Protein AF-A0ABD0PW20-F1 (afdb_monomer)

Sequence (233 aa):
MMYDTANLISFLLLRYIYCDEIDLSADTVLATLYAAKKYIVPHLARACVNFLETSLSAKNACILLSQSCLFEEPDLTQRCWEVIDAQAELALKSEGFCDIDAQTLESILRRETLNAKEIVVFEAALSWAEAECQRREMNTSIDNKRKVLGQAVYLIRIPTMGLDDFANGAAQSGVLTLNETNDIFLWYTAAKKPELQFACQPRKGLTPQKCHRFQSCAYRSNQWRYRGRCDSI

pLDDT: mean 82.12, std 11.86, range [35.44, 93.06]

Organism: Cirrhinus mrigala (NCBI:txid683832)

Solvent-accessible surface area (backbone atoms only — not comparable to full-atom values): 13388 Å² total; per-residue (Å²): 109,74,68,54,52,55,51,49,47,52,48,51,52,49,43,28,77,78,66,73,52,85,88,81,46,90,88,48,32,64,63,42,31,51,49,21,58,76,70,68,36,64,70,59,28,49,52,35,51,53,51,50,64,75,67,60,41,37,52,50,24,49,43,49,34,57,50,23,64,76,66,72,37,65,68,59,33,50,52,27,48,54,42,37,28,72,35,22,59,56,19,48,71,19,73,32,39,40,71,50,54,71,69,54,50,45,55,60,52,64,47,46,41,46,46,53,59,52,62,57,55,51,53,31,51,51,50,27,24,45,45,49,26,54,75,67,74,41,73,82,43,51,70,48,33,39,61,70,40,51,70,51,59,45,48,44,35,68,75,54,39,53,71,67,55,37,62,71,41,57,65,65,61,59,60,53,52,74,66,57,48,48,48,51,51,36,51,76,71,41,93,74,64,66,92,66,87,43,44,69,67,69,64,75,29,67,81,80,83,78,77,72,87,59,91,56,78,53,94,86,48,104,53,88,58,88,85,69,79,87,82,78,134

Foldseek 3Di:
DVVVLVVVLVVQVVCCVPPVDHDDDPVNLLVNLVVCVVVVPVVSVVVSLVVCLVVDALQCLLVQLQSCVVSVPVVSNVSSVVRCLVVVLSNLPHPSLLVDDLVSLLVSLQALARPDALLSNVVSLLSNLQSVCVVVVHDSDLVSSLVSCPCVVQSRQLLPHDPVSCVVPVLPSSNDDPVLSVLSVCCVPPPDHDDHSHDNDHRPHHDDDDDVQDVDDPPPDPDRDDDDPPPDD

Mean predicted aligned error: 10.14 Å

Nearest PDB structures (foldseek):
  8h37-assembly1_A  TM=7.003E-01  e=1.165E-05  Homo sapiens
  8h37-assembly1_P  TM=7.019E-01  e=1.697E-05  Homo sapiens
  8h37-assembly1_N  TM=6.985E-01  e=1.864E-05  Homo sapiens
  8khp-assembly1_B  TM=6.005E-01  e=2.050E-04  Homo sapiens
  9dtq-assembly1_B  TM=6.692E-01  e=8.011E-04  Homo sapiens

Structure (mmCIF, N/CA/C/O backbone):
data_AF-A0ABD0PW20-F1
#
_entry.id   AF-A0ABD0PW20-F1
#
loop_
_atom_site.group_PDB
_atom_site.id
_atom_site.type_symbol
_atom_site.label_atom_id
_atom_site.label_alt_id
_atom_site.label_comp_id
_atom_site.label_asym_id
_atom_site.label_entity_id
_atom_site.label_seq_id
_atom_site.pdbx_PDB_ins_code
_atom_site.Cartn_x
_atom_site.Cartn_y
_atom_site.Cartn_z
_atom_site.occupancy
_atom_site.B_iso_or_equiv
_atom_site.auth_seq_id
_atom_site.auth_comp_id
_atom_site.auth_asym_id
_atom_site.auth_atom_id
_atom_site.pdbx_PDB_model_num
ATOM 1 N N . MET A 1 1 ? 23.777 15.801 -14.347 1.00 46.41 1 MET A N 1
ATOM 2 C CA . MET A 1 1 ? 22.986 14.728 -13.705 1.00 46.41 1 MET A CA 1
ATOM 3 C C . MET A 1 1 ? 21.728 14.341 -14.489 1.00 46.41 1 MET A C 1
ATOM 5 O O . MET A 1 1 ? 21.736 13.235 -14.995 1.00 46.41 1 MET A O 1
ATOM 9 N N . MET A 1 2 ? 20.691 15.178 -14.693 1.00 46.88 2 MET A N 1
ATOM 10 C CA . MET A 1 2 ? 19.539 14.768 -15.550 1.00 46.88 2 MET A CA 1
ATOM 11 C C . MET A 1 2 ? 19.885 14.601 -17.042 1.00 46.88 2 MET A C 1
ATOM 13 O O . MET A 1 2 ? 19.320 13.748 -17.718 1.00 46.88 2 MET A O 1
ATOM 17 N N . TYR A 1 3 ? 20.818 15.400 -17.570 1.00 54.59 3 TYR A N 1
ATOM 18 C CA . TYR A 1 3 ? 21.274 15.254 -18.958 1.00 54.59 3 TYR A CA 1
ATOM 19 C C . TYR A 1 3 ? 22.086 13.967 -19.175 1.00 54.5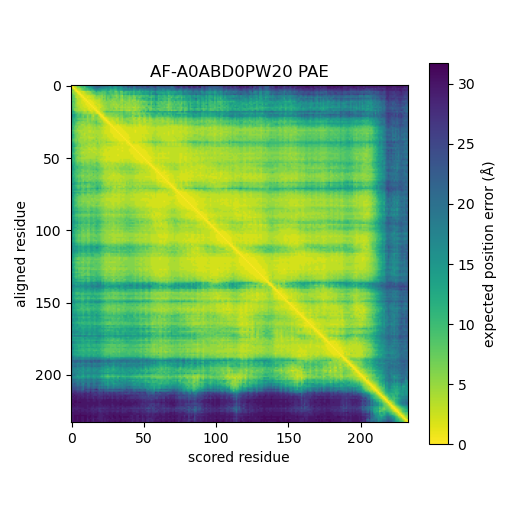9 3 TYR A C 1
ATOM 21 O O . TYR A 1 3 ? 22.030 13.383 -20.253 1.00 54.59 3 TYR A O 1
ATOM 29 N N . ASP A 1 4 ? 22.782 13.481 -18.145 1.00 61.41 4 ASP A N 1
ATOM 30 C CA . ASP A 1 4 ? 23.602 12.267 -18.230 1.00 61.41 4 ASP A CA 1
ATOM 31 C C . ASP A 1 4 ? 22.738 11.007 -18.258 1.00 61.41 4 ASP A C 1
ATOM 33 O O . ASP A 1 4 ? 22.999 10.099 -19.043 1.00 61.41 4 ASP A O 1
ATOM 37 N N . THR A 1 5 ? 21.663 10.969 -17.465 1.00 62.72 5 THR A N 1
ATOM 38 C CA . THR A 1 5 ? 20.737 9.830 -17.447 1.00 62.72 5 THR A CA 1
ATOM 39 C C . THR A 1 5 ? 19.933 9.739 -18.742 1.00 62.72 5 THR A C 1
ATOM 41 O O . THR A 1 5 ? 19.817 8.656 -19.308 1.00 62.72 5 THR A O 1
ATOM 44 N N . ALA A 1 6 ? 19.445 10.864 -19.275 1.00 67.12 6 ALA A N 1
ATOM 45 C CA . ALA A 1 6 ? 18.737 10.890 -20.557 1.00 67.12 6 ALA A CA 1
ATOM 46 C C . ALA A 1 6 ? 19.632 10.459 -21.737 1.00 67.12 6 ALA A C 1
ATOM 48 O O . ALA A 1 6 ? 19.186 9.711 -22.614 1.00 67.12 6 ALA A O 1
ATOM 49 N N . ASN A 1 7 ? 20.903 10.879 -21.736 1.00 71.94 7 ASN A N 1
ATOM 50 C CA . ASN A 1 7 ? 21.885 10.442 -22.729 1.00 71.94 7 ASN A CA 1
ATOM 51 C C . ASN A 1 7 ? 22.223 8.954 -22.576 1.00 71.94 7 ASN A C 1
ATOM 53 O O . ASN A 1 7 ? 22.293 8.250 -23.581 1.00 71.94 7 ASN A O 1
ATOM 57 N N . LEU A 1 8 ? 22.361 8.458 -21.343 1.00 75.56 8 LEU A N 1
ATOM 58 C CA . LEU A 1 8 ? 22.611 7.043 -21.068 1.00 75.56 8 LEU A CA 1
ATOM 59 C C . LEU A 1 8 ? 21.457 6.154 -21.553 1.00 75.56 8 LEU A C 1
ATOM 61 O O . LEU A 1 8 ? 21.700 5.152 -22.217 1.00 75.56 8 LEU A O 1
ATOM 65 N N . ILE A 1 9 ? 20.206 6.539 -21.289 1.00 78.31 9 ILE A N 1
ATOM 66 C CA . ILE A 1 9 ? 19.021 5.786 -21.737 1.00 78.31 9 ILE A CA 1
ATOM 67 C C . ILE A 1 9 ? 18.915 5.801 -23.266 1.00 78.31 9 ILE A C 1
ATOM 69 O O . ILE A 1 9 ? 18.630 4.774 -23.879 1.00 78.31 9 ILE A O 1
ATOM 73 N N . SER A 1 10 ? 19.182 6.949 -23.896 1.00 75.19 10 SER A N 1
ATOM 74 C CA . SER A 1 10 ? 19.192 7.059 -25.362 1.00 75.19 10 SER A CA 1
ATOM 75 C C . SER A 1 10 ? 20.291 6.192 -25.978 1.00 75.19 10 SER A C 1
ATOM 77 O O . SER A 1 10 ? 20.058 5.526 -26.985 1.00 75.19 10 SER A O 1
ATOM 79 N N . PHE A 1 11 ? 21.468 6.150 -25.350 1.00 78.44 11 PHE A N 1
ATOM 80 C CA . PHE A 1 11 ? 22.563 5.279 -25.759 1.00 78.44 11 PHE A CA 1
ATOM 81 C C . PHE A 1 11 ? 22.210 3.797 -25.595 1.00 78.44 11 PHE A C 1
ATOM 83 O O . PHE A 1 11 ? 22.434 3.036 -26.528 1.00 78.44 11 PHE A O 1
ATOM 90 N N . LEU A 1 12 ? 21.608 3.389 -24.472 1.00 76.94 12 LEU A N 1
ATOM 91 C CA . LEU A 1 12 ? 21.147 2.011 -24.249 1.00 76.94 12 LEU A CA 1
ATOM 92 C C . LEU A 1 12 ? 20.117 1.580 -25.300 1.00 76.94 12 LEU A C 1
ATOM 94 O O . LEU A 1 12 ? 20.222 0.487 -25.852 1.00 76.94 12 LEU A O 1
ATOM 98 N N . LEU A 1 13 ? 19.166 2.458 -25.632 1.00 80.56 13 LEU A N 1
ATOM 99 C CA . LEU A 1 13 ? 18.171 2.197 -26.672 1.00 80.56 13 LEU A CA 1
ATOM 100 C C . LEU A 1 13 ? 18.823 2.037 -28.053 1.00 80.56 13 LEU A C 1
ATOM 102 O O . LEU A 1 13 ? 18.511 1.094 -28.776 1.00 80.56 13 LEU A O 1
ATOM 106 N N . LEU A 1 14 ? 19.739 2.939 -28.421 1.00 79.81 14 LEU A N 1
ATOM 107 C CA . LEU A 1 14 ? 20.466 2.855 -29.691 1.00 79.81 14 LEU A CA 1
ATOM 108 C C . LEU A 1 14 ? 21.339 1.599 -29.737 1.00 79.81 14 LEU A C 1
ATOM 110 O O . LEU A 1 14 ? 21.305 0.872 -30.725 1.00 79.81 14 LEU A O 1
ATOM 114 N N . ARG A 1 15 ? 22.072 1.294 -28.664 1.00 80.69 15 ARG A N 1
ATOM 115 C CA . ARG A 1 15 ? 22.904 0.091 -28.587 1.00 80.69 15 ARG A CA 1
ATOM 116 C C . ARG A 1 15 ? 22.061 -1.172 -28.737 1.00 80.69 15 ARG A C 1
ATOM 118 O O . ARG A 1 15 ? 22.470 -2.074 -29.453 1.00 80.69 15 ARG A O 1
ATOM 125 N N . TYR A 1 16 ? 20.861 -1.202 -28.161 1.00 81.38 16 TYR A N 1
ATOM 126 C CA . TYR A 1 16 ? 19.924 -2.298 -28.383 1.00 81.38 16 TYR A CA 1
ATOM 127 C C . TYR A 1 16 ? 19.494 -2.404 -29.857 1.00 81.38 16 TYR A C 1
ATOM 129 O O . TYR A 1 16 ? 19.574 -3.476 -30.443 1.00 81.38 16 TYR A O 1
ATOM 137 N N . ILE A 1 17 ? 19.113 -1.293 -30.497 1.00 80.62 17 ILE A N 1
ATOM 138 C CA . ILE A 1 17 ? 18.671 -1.287 -31.906 1.00 80.62 17 ILE A CA 1
ATOM 139 C C . ILE A 1 17 ? 19.787 -1.729 -32.869 1.00 80.62 17 ILE A C 1
ATOM 141 O O . ILE A 1 17 ? 19.504 -2.393 -33.865 1.00 80.62 17 ILE A O 1
ATOM 145 N N . TYR A 1 18 ? 21.039 -1.352 -32.599 1.00 80.69 18 TYR A N 1
ATOM 146 C CA . TYR A 1 18 ? 22.164 -1.618 -33.502 1.00 80.69 18 TYR A CA 1
ATOM 147 C C . TYR A 1 18 ? 22.948 -2.898 -33.177 1.00 80.69 18 TYR A C 1
ATOM 149 O O . TYR A 1 18 ? 23.547 -3.471 -34.087 1.00 80.69 18 TYR A O 1
ATOM 157 N N . CYS A 1 19 ? 22.969 -3.344 -31.918 1.00 81.62 19 CYS A N 1
ATOM 158 C CA . CYS A 1 19 ? 23.798 -4.467 -31.459 1.00 81.62 19 CYS A CA 1
ATOM 159 C C . CYS A 1 19 ? 23.002 -5.613 -30.808 1.00 81.62 19 CYS A C 1
ATOM 161 O O . CYS A 1 19 ? 23.596 -6.649 -30.537 1.00 81.62 19 CYS A O 1
ATOM 163 N N . ASP A 1 20 ? 21.699 -5.447 -30.548 1.00 78.75 20 ASP A N 1
ATOM 164 C CA . ASP A 1 20 ? 20.836 -6.406 -29.822 1.00 78.75 20 ASP A CA 1
ATOM 165 C C . ASP A 1 20 ? 21.363 -6.775 -28.412 1.00 78.75 20 ASP A C 1
ATOM 167 O O . ASP A 1 20 ? 21.025 -7.805 -27.832 1.00 78.75 20 ASP A O 1
ATOM 171 N N . GLU A 1 21 ? 22.200 -5.907 -27.829 1.00 77.81 21 GLU A N 1
ATOM 172 C CA . GLU A 1 21 ? 22.784 -6.076 -26.495 1.00 77.81 21 GLU A CA 1
ATOM 173 C C . GLU A 1 21 ? 21.980 -5.323 -25.429 1.00 77.81 21 GLU A C 1
ATOM 175 O O . GLU A 1 21 ? 21.743 -4.117 -25.549 1.00 77.81 21 GLU A O 1
ATOM 180 N N . ILE A 1 22 ? 21.639 -6.010 -24.335 1.00 76.75 22 ILE A N 1
ATOM 181 C CA . ILE A 1 22 ? 20.819 -5.481 -23.238 1.00 76.75 22 ILE A CA 1
ATOM 182 C C . ILE A 1 22 ? 21.634 -5.470 -21.936 1.00 76.75 22 ILE A C 1
ATOM 184 O O . ILE A 1 22 ? 21.832 -6.520 -21.331 1.00 76.75 22 ILE A O 1
ATOM 188 N N . ASP A 1 23 ? 22.033 -4.282 -21.471 1.00 78.88 23 ASP A N 1
ATOM 189 C CA . ASP A 1 23 ? 22.581 -4.080 -20.120 1.00 78.88 23 ASP A CA 1
ATOM 190 C C . ASP A 1 23 ? 21.549 -3.331 -19.266 1.00 78.88 23 ASP A C 1
ATOM 192 O O . ASP A 1 23 ? 21.408 -2.112 -19.371 1.00 78.88 23 ASP A O 1
ATOM 196 N N . LEU A 1 24 ? 20.802 -4.060 -18.430 1.00 81.75 24 LEU A N 1
ATOM 197 C CA . LEU A 1 24 ? 19.816 -3.483 -17.510 1.00 81.75 24 LEU A CA 1
ATOM 198 C C . LEU A 1 24 ? 20.382 -3.394 -16.095 1.00 81.75 24 LEU A C 1
ATOM 200 O O . LEU A 1 24 ? 20.926 -4.363 -15.566 1.00 81.75 24 LEU A O 1
ATOM 204 N N . SER A 1 25 ? 20.193 -2.240 -15.458 1.00 85.25 25 SER A N 1
ATOM 205 C CA . SER A 1 25 ? 20.473 -2.040 -14.035 1.00 85.25 25 SER A CA 1
ATOM 206 C C . SER A 1 25 ? 19.210 -1.619 -13.286 1.00 85.25 25 SER A C 1
ATOM 208 O O . SER A 1 25 ? 18.295 -1.044 -13.875 1.00 85.25 25 SER A O 1
ATOM 210 N N . ALA A 1 26 ? 19.161 -1.872 -11.974 1.00 80.50 26 ALA A N 1
ATOM 211 C CA . ALA A 1 26 ? 18.012 -1.521 -11.134 1.00 80.50 26 ALA A CA 1
ATOM 212 C C . ALA A 1 26 ? 17.664 -0.020 -11.184 1.00 80.50 26 ALA A C 1
ATOM 214 O O . ALA A 1 26 ? 16.490 0.339 -11.162 1.00 80.50 26 ALA A O 1
ATOM 215 N N . ASP A 1 27 ? 18.668 0.844 -11.336 1.00 81.12 27 ASP A N 1
ATOM 216 C CA . ASP A 1 27 ? 18.472 2.297 -11.377 1.00 81.12 27 ASP A CA 1
ATOM 217 C C . ASP A 1 27 ? 17.977 2.791 -12.746 1.00 81.12 27 ASP A C 1
ATOM 219 O O . ASP A 1 27 ? 17.306 3.817 -12.846 1.00 81.12 27 ASP A O 1
ATOM 223 N N . THR A 1 28 ? 18.308 2.071 -13.824 1.00 85.12 28 THR A N 1
ATOM 224 C CA . THR A 1 28 ? 18.014 2.497 -15.204 1.00 85.12 28 THR A CA 1
ATOM 225 C C . THR A 1 28 ? 16.830 1.767 -15.827 1.00 85.12 28 THR A C 1
ATOM 227 O O . THR A 1 28 ? 16.270 2.260 -16.809 1.00 85.12 28 THR A O 1
ATOM 230 N N . VAL A 1 29 ? 16.409 0.623 -15.275 1.00 88.19 29 VAL A N 1
ATOM 231 C CA . VAL A 1 29 ? 15.393 -0.246 -15.888 1.00 88.19 29 VAL A CA 1
ATOM 232 C C . VAL A 1 29 ? 14.036 0.440 -16.044 1.00 88.19 29 VAL A C 1
ATOM 234 O O . VAL A 1 29 ? 13.429 0.317 -17.103 1.00 88.19 29 VAL A O 1
ATOM 237 N N . LEU A 1 30 ? 13.577 1.221 -15.059 1.00 87.25 30 LEU A N 1
ATOM 238 C CA . LEU A 1 30 ? 12.286 1.923 -15.139 1.00 87.25 30 LEU A CA 1
ATOM 239 C C . LEU A 1 30 ? 12.297 2.993 -16.237 1.00 87.25 30 LEU A C 1
ATOM 241 O O . LEU A 1 30 ? 11.366 3.096 -17.035 1.00 87.25 30 LEU A O 1
ATOM 245 N N . ALA A 1 31 ? 13.384 3.757 -16.325 1.00 86.88 31 ALA A N 1
ATOM 246 C CA . ALA A 1 31 ? 13.532 4.787 -17.344 1.00 86.88 31 ALA A CA 1
ATOM 247 C C . ALA A 1 31 ? 13.737 4.181 -18.747 1.00 86.88 31 ALA A C 1
ATOM 249 O O . ALA A 1 31 ? 13.230 4.709 -19.740 1.00 86.88 31 ALA A O 1
ATOM 250 N N . THR A 1 32 ? 14.416 3.034 -18.825 1.00 88.06 32 THR A N 1
ATOM 251 C CA . THR A 1 32 ? 14.578 2.258 -20.061 1.00 88.06 32 THR A CA 1
ATOM 252 C C . THR A 1 32 ? 13.253 1.643 -20.505 1.00 88.06 32 THR A C 1
ATOM 254 O O . THR A 1 32 ? 12.936 1.703 -21.688 1.00 88.06 32 THR A O 1
ATOM 257 N N . LEU A 1 33 ? 12.435 1.125 -19.582 1.00 88.00 33 L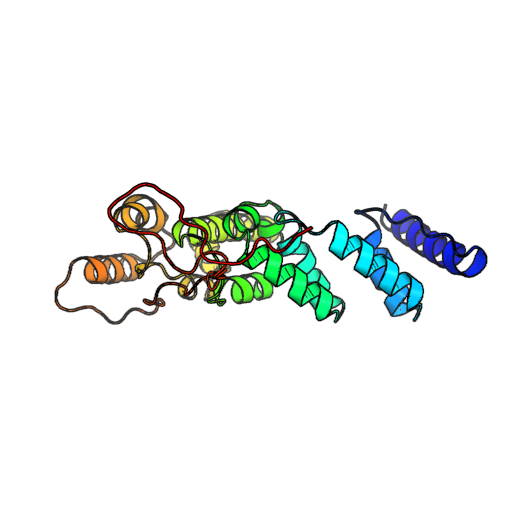EU A N 1
ATOM 258 C CA . LEU A 1 33 ? 11.080 0.644 -19.866 1.00 88.00 33 LEU A CA 1
ATOM 259 C C . LEU A 1 33 ? 10.201 1.771 -20.420 1.00 88.00 33 LEU A C 1
ATOM 261 O O . LEU A 1 33 ? 9.538 1.583 -21.441 1.00 88.00 33 LEU A O 1
ATOM 265 N N . TYR A 1 34 ? 10.248 2.953 -19.800 1.00 87.88 34 TYR A N 1
ATOM 266 C CA . TYR A 1 34 ? 9.541 4.131 -20.300 1.00 87.88 34 TYR A CA 1
ATOM 267 C C . TYR A 1 34 ? 9.958 4.480 -21.735 1.00 87.88 34 TYR A C 1
ATOM 269 O O . TYR A 1 34 ? 9.103 4.666 -22.602 1.00 87.88 34 TYR A O 1
ATOM 277 N N . ALA A 1 35 ? 11.265 4.524 -22.013 1.00 87.69 35 ALA A N 1
ATOM 278 C CA . ALA A 1 35 ? 11.779 4.788 -23.355 1.00 87.69 35 ALA A CA 1
ATOM 279 C C . ALA A 1 35 ? 11.375 3.687 -24.350 1.00 87.69 35 ALA A C 1
ATOM 281 O O . ALA A 1 35 ? 10.898 3.998 -25.439 1.00 87.69 35 ALA A O 1
ATOM 282 N N . ALA A 1 36 ? 11.497 2.414 -23.971 1.00 88.75 36 ALA A N 1
ATOM 283 C CA . ALA A 1 36 ? 11.119 1.277 -24.805 1.00 88.75 36 ALA A CA 1
ATOM 284 C C . ALA A 1 36 ? 9.639 1.335 -25.201 1.00 88.75 36 ALA A C 1
ATOM 286 O O . ALA A 1 36 ? 9.311 1.129 -26.368 1.00 88.75 36 ALA A O 1
ATOM 287 N N . LYS A 1 37 ? 8.749 1.693 -24.267 1.00 87.69 37 LYS A N 1
ATOM 288 C CA . LYS A 1 37 ? 7.330 1.920 -24.569 1.00 87.69 37 LYS A CA 1
ATOM 289 C C . LYS A 1 37 ? 7.119 3.143 -25.456 1.00 87.69 37 LYS A C 1
ATOM 291 O O . LYS A 1 37 ? 6.431 3.047 -26.469 1.00 87.69 37 LYS A O 1
ATOM 296 N N . LYS A 1 38 ? 7.754 4.271 -25.124 1.00 88.12 38 LYS A N 1
ATOM 297 C CA . LYS A 1 38 ? 7.639 5.530 -25.877 1.00 88.12 38 LYS A CA 1
ATOM 298 C C . LYS A 1 38 ? 8.084 5.397 -27.337 1.00 88.12 38 LYS A C 1
ATOM 300 O O . LYS A 1 38 ? 7.470 6.003 -28.210 1.00 88.12 38 LYS A O 1
ATOM 305 N N . TYR A 1 39 ? 9.133 4.620 -27.599 1.00 86.38 39 TYR A N 1
ATOM 306 C CA . TYR A 1 39 ? 9.669 4.376 -28.943 1.00 86.38 39 TYR A CA 1
ATOM 307 C C . TYR A 1 39 ? 9.183 3.060 -29.569 1.00 86.38 39 TYR A C 1
ATOM 309 O O . TYR A 1 39 ? 9.651 2.698 -30.644 1.00 86.38 39 TYR A O 1
ATOM 317 N N . ILE A 1 40 ? 8.228 2.367 -28.935 1.00 87.88 40 ILE A N 1
ATOM 318 C CA . ILE A 1 40 ? 7.560 1.170 -29.468 1.00 87.88 40 ILE A CA 1
ATOM 319 C C . ILE A 1 40 ? 8.570 0.050 -29.791 1.00 87.88 40 ILE A C 1
ATOM 321 O O . ILE A 1 40 ? 8.583 -0.534 -30.873 1.00 87.88 40 ILE A O 1
ATOM 325 N N . VAL A 1 41 ? 9.433 -0.264 -28.822 1.00 88.81 41 VAL A N 1
ATOM 326 C CA . VAL A 1 41 ? 10.404 -1.366 -28.881 1.00 88.81 41 VAL A CA 1
ATOM 327 C C . VAL A 1 41 ? 9.942 -2.492 -27.939 1.00 88.81 41 VAL A C 1
ATOM 329 O O . VAL A 1 41 ? 10.372 -2.557 -26.783 1.00 88.81 41 VAL A O 1
ATOM 332 N N . PRO A 1 42 ? 9.041 -3.390 -28.388 1.00 87.31 42 PRO A N 1
ATOM 333 C CA . PRO A 1 42 ? 8.355 -4.346 -27.511 1.00 87.31 42 PRO A CA 1
ATOM 334 C C . PRO A 1 42 ? 9.287 -5.403 -26.908 1.00 87.31 42 PRO A C 1
ATOM 336 O O . PRO A 1 42 ? 9.078 -5.840 -25.778 1.00 87.31 42 PRO A O 1
ATOM 339 N N . HIS A 1 43 ? 10.336 -5.809 -27.629 1.00 88.50 43 HIS A N 1
ATOM 340 C CA . HIS A 1 43 ? 11.301 -6.792 -27.133 1.00 88.50 43 HIS A CA 1
ATOM 341 C C . HIS A 1 43 ? 12.093 -6.265 -25.933 1.00 88.50 43 HIS A C 1
ATOM 343 O O . HIS A 1 43 ? 12.197 -6.960 -24.922 1.00 88.50 43 HIS A O 1
ATOM 349 N N . LEU A 1 44 ? 12.556 -5.014 -26.011 1.00 88.12 44 LEU A N 1
ATOM 350 C CA . LEU A 1 44 ? 13.228 -4.344 -24.902 1.00 88.12 44 LEU A CA 1
ATOM 351 C C . LEU A 1 44 ? 12.273 -4.117 -23.728 1.00 88.12 44 LEU A C 1
ATOM 353 O O . LEU A 1 44 ? 12.633 -4.403 -22.591 1.00 88.12 44 LEU A O 1
ATOM 357 N N . ALA A 1 45 ? 11.039 -3.674 -23.995 1.00 88.69 45 ALA A N 1
ATOM 358 C CA . ALA A 1 45 ? 10.034 -3.492 -22.948 1.00 88.69 45 ALA A CA 1
ATOM 359 C C . ALA A 1 45 ? 9.785 -4.798 -22.175 1.00 88.69 45 ALA A C 1
ATOM 361 O O . ALA A 1 45 ? 9.820 -4.803 -20.946 1.00 88.69 45 ALA A O 1
ATOM 362 N N . ARG A 1 46 ? 9.635 -5.925 -22.883 1.00 89.19 46 ARG A N 1
ATOM 363 C CA . ARG A 1 46 ? 9.455 -7.238 -22.254 1.00 89.19 46 ARG A CA 1
ATOM 364 C C . ARG A 1 46 ? 10.683 -7.686 -21.459 1.00 89.19 46 ARG A C 1
ATOM 366 O O . ARG A 1 46 ? 10.525 -8.246 -20.380 1.00 89.19 46 ARG A O 1
ATOM 373 N N . ALA A 1 47 ? 11.894 -7.422 -21.949 1.00 89.25 47 ALA A N 1
ATOM 374 C CA . ALA A 1 47 ? 13.117 -7.702 -21.196 1.00 89.25 47 ALA A CA 1
ATOM 375 C C . ALA A 1 47 ? 13.188 -6.883 -19.893 1.00 89.25 47 ALA A C 1
ATOM 377 O O . ALA A 1 47 ? 13.515 -7.437 -18.844 1.00 89.25 47 ALA A O 1
ATOM 378 N N . CYS A 1 48 ? 12.809 -5.600 -19.937 1.00 89.56 48 CYS A N 1
ATOM 379 C CA . CYS A 1 48 ? 12.713 -4.752 -18.749 1.00 89.56 48 CYS A CA 1
ATOM 380 C C . CYS A 1 48 ? 11.676 -5.277 -17.747 1.00 89.56 48 CYS A C 1
ATOM 382 O O . CYS A 1 48 ? 11.978 -5.354 -16.559 1.00 89.56 48 CYS A O 1
ATOM 384 N N . VAL A 1 49 ? 10.481 -5.666 -18.207 1.00 89.62 49 VAL A N 1
ATOM 385 C CA . VAL A 1 49 ? 9.438 -6.235 -17.333 1.00 89.62 49 VAL A CA 1
ATOM 386 C C . VAL A 1 49 ? 9.920 -7.536 -16.690 1.00 89.62 49 VAL A C 1
ATOM 388 O O . VAL A 1 49 ? 9.841 -7.664 -15.474 1.00 89.62 49 VAL A O 1
ATOM 391 N N . ASN A 1 50 ? 10.523 -8.448 -17.458 1.00 90.12 50 ASN A N 1
ATOM 392 C CA . ASN A 1 50 ? 11.081 -9.690 -16.914 1.00 90.12 50 ASN A CA 1
ATOM 393 C C . ASN A 1 50 ? 12.157 -9.418 -15.848 1.00 90.12 50 ASN A C 1
ATOM 395 O O . ASN A 1 50 ? 12.183 -10.067 -14.803 1.00 90.12 50 ASN A O 1
ATOM 399 N N . PHE A 1 51 ? 13.039 -8.441 -16.084 1.00 90.12 51 PHE A N 1
ATOM 400 C CA . PHE A 1 51 ? 14.035 -8.035 -15.093 1.00 90.12 51 PHE A CA 1
ATOM 401 C C . PHE A 1 51 ? 13.364 -7.511 -13.814 1.00 90.12 51 PHE A C 1
ATOM 403 O O . PHE A 1 51 ? 13.710 -7.943 -12.711 1.00 90.12 51 PHE A O 1
ATOM 410 N N . LEU A 1 52 ? 12.357 -6.642 -13.951 1.00 89.38 52 LEU A N 1
ATOM 411 C CA . LEU A 1 52 ? 11.586 -6.116 -12.823 1.00 89.38 52 LEU A CA 1
ATOM 412 C C . LEU A 1 52 ? 10.905 -7.233 -12.027 1.00 89.38 52 LEU A C 1
ATOM 414 O O . LEU A 1 52 ? 11.038 -7.249 -10.806 1.00 89.38 52 LEU A O 1
ATOM 418 N N . GLU A 1 53 ? 10.275 -8.200 -12.695 1.00 88.44 53 GLU A N 1
ATOM 419 C CA . GLU A 1 53 ? 9.651 -9.359 -12.047 1.00 88.44 53 GLU A CA 1
ATOM 420 C C . GLU A 1 53 ? 10.665 -10.205 -11.266 1.00 88.44 53 GLU A C 1
ATOM 422 O O . GLU A 1 53 ? 10.402 -10.582 -10.125 1.00 88.44 53 GLU A O 1
ATOM 427 N N . THR A 1 54 ? 11.848 -10.469 -11.832 1.00 88.50 54 THR A N 1
ATOM 428 C CA . THR A 1 54 ? 12.891 -11.252 -11.138 1.00 88.50 54 THR A CA 1
ATOM 429 C C . THR A 1 54 ? 13.515 -10.521 -9.949 1.00 88.50 54 THR A C 1
ATOM 431 O O . THR A 1 54 ? 13.969 -11.163 -9.003 1.00 88.50 54 THR A O 1
ATOM 434 N N . SER A 1 55 ? 13.528 -9.187 -9.981 1.00 88.88 55 SER A N 1
ATOM 435 C CA . SER A 1 55 ? 14.051 -8.335 -8.904 1.00 88.88 55 SER A CA 1
ATOM 436 C C . SER A 1 55 ? 12.986 -7.906 -7.883 1.00 88.88 55 SER A C 1
ATOM 438 O O . SER A 1 55 ? 13.292 -7.177 -6.932 1.00 88.88 55 SER A O 1
ATOM 440 N N . LEU A 1 56 ? 11.733 -8.329 -8.073 1.00 89.31 56 LEU A N 1
ATOM 441 C CA . LEU A 1 56 ? 10.611 -7.943 -7.228 1.00 89.31 56 LEU A CA 1
ATOM 442 C C . LEU A 1 56 ? 10.772 -8.524 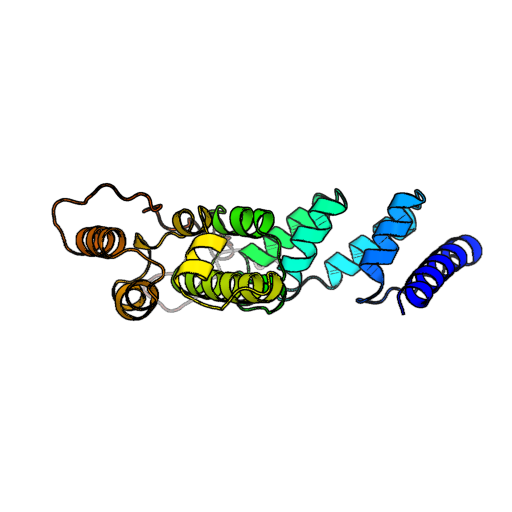-5.817 1.00 89.31 56 LEU A C 1
ATOM 444 O O . LEU A 1 56 ? 10.964 -9.721 -5.614 1.00 89.31 56 LEU A O 1
ATOM 448 N N . SER A 1 57 ? 10.665 -7.655 -4.820 1.00 89.62 57 SER A N 1
ATOM 449 C CA . SER A 1 57 ? 10.807 -7.973 -3.403 1.00 89.62 57 SER A CA 1
ATOM 450 C C . SER A 1 57 ? 9.843 -7.127 -2.574 1.00 89.62 57 SER A C 1
ATOM 452 O O . SER A 1 57 ? 9.402 -6.066 -3.010 1.00 89.62 57 SER A O 1
ATOM 454 N N . ALA A 1 58 ? 9.564 -7.521 -1.330 1.00 88.44 58 ALA A N 1
ATOM 455 C CA . ALA A 1 58 ? 8.706 -6.723 -0.447 1.00 88.44 58 ALA A CA 1
ATOM 456 C C . ALA A 1 58 ? 9.166 -5.256 -0.297 1.00 88.44 58 ALA A C 1
ATOM 458 O O . ALA A 1 58 ? 8.336 -4.374 -0.121 1.00 88.44 58 ALA A O 1
ATOM 459 N N . LYS A 1 59 ? 10.475 -4.978 -0.404 1.00 87.81 59 LYS A N 1
ATOM 460 C CA . LYS A 1 59 ? 11.035 -3.630 -0.212 1.00 87.81 59 LYS A CA 1
ATOM 461 C C . LYS A 1 59 ? 10.765 -2.676 -1.373 1.00 87.81 59 LYS A C 1
ATOM 463 O O . LYS A 1 59 ? 10.607 -1.483 -1.148 1.00 87.81 59 LYS A O 1
ATOM 468 N N . ASN A 1 60 ? 10.761 -3.186 -2.604 1.00 88.38 60 ASN A N 1
ATOM 469 C CA . ASN A 1 60 ? 10.552 -2.378 -3.810 1.00 88.38 60 ASN A CA 1
ATOM 470 C C . ASN A 1 60 ? 9.139 -2.534 -4.390 1.00 88.38 60 ASN A C 1
ATOM 472 O O . ASN A 1 60 ? 8.748 -1.714 -5.215 1.00 88.38 60 ASN A O 1
ATOM 476 N N . ALA A 1 61 ? 8.355 -3.520 -3.940 1.00 90.19 61 ALA A N 1
ATOM 477 C CA . ALA A 1 61 ? 7.019 -3.793 -4.464 1.00 90.19 61 ALA A CA 1
ATOM 478 C C . ALA A 1 61 ? 6.070 -2.588 -4.372 1.00 90.19 61 ALA A C 1
ATOM 480 O O . ALA A 1 61 ? 5.318 -2.352 -5.310 1.00 90.19 61 ALA A O 1
ATOM 481 N N . CYS A 1 62 ? 6.126 -1.797 -3.294 1.00 88.50 62 CYS A N 1
ATOM 482 C CA . CYS A 1 62 ? 5.277 -0.609 -3.132 1.00 88.50 62 CYS A CA 1
ATOM 483 C C . CYS A 1 62 ? 5.571 0.469 -4.189 1.00 88.50 62 CYS A C 1
ATOM 485 O O . CYS A 1 62 ? 4.647 1.003 -4.798 1.00 88.50 62 CYS A O 1
ATOM 487 N N . ILE A 1 63 ? 6.854 0.741 -4.452 1.00 89.00 63 ILE A N 1
ATOM 488 C CA . ILE A 1 63 ? 7.280 1.701 -5.480 1.00 89.00 63 ILE A CA 1
ATOM 489 C C . ILE A 1 63 ? 6.970 1.140 -6.872 1.00 89.00 63 ILE A C 1
ATOM 491 O O . ILE A 1 63 ? 6.403 1.826 -7.715 1.00 89.00 63 ILE A O 1
ATOM 495 N N . LEU A 1 64 ? 7.302 -0.130 -7.123 1.00 89.75 64 LEU A N 1
ATOM 496 C CA . LEU A 1 64 ? 7.027 -0.769 -8.410 1.00 89.75 64 LEU A CA 1
ATOM 497 C C . LEU A 1 64 ? 5.531 -0.841 -8.710 1.00 89.75 64 LEU A C 1
ATOM 499 O O . LEU A 1 64 ? 5.155 -0.746 -9.872 1.00 89.75 64 LEU A O 1
ATOM 503 N N . LEU A 1 65 ? 4.677 -0.952 -7.692 1.00 89.44 65 LEU A N 1
ATOM 504 C CA . LEU A 1 65 ? 3.233 -0.890 -7.862 1.00 89.44 65 LEU A CA 1
ATOM 505 C C . LEU A 1 65 ? 2.799 0.468 -8.428 1.00 89.44 65 LEU A C 1
ATOM 507 O O . LEU A 1 65 ? 2.130 0.483 -9.462 1.00 89.44 65 LEU A O 1
ATOM 511 N N . SER A 1 66 ? 3.213 1.588 -7.819 1.00 87.69 66 SER A N 1
ATOM 512 C CA . SER A 1 66 ? 2.833 2.918 -8.322 1.00 87.69 66 SER A CA 1
ATOM 513 C C . SER A 1 66 ? 3.361 3.163 -9.738 1.00 87.69 66 SER A C 1
ATOM 515 O O . SER A 1 66 ? 2.635 3.658 -10.600 1.00 87.69 66 SER A O 1
ATOM 517 N N . GLN A 1 67 ? 4.583 2.707 -10.023 1.00 85.88 67 GLN A N 1
ATOM 518 C CA . GLN A 1 67 ? 5.173 2.796 -11.359 1.00 85.88 67 GLN A CA 1
ATOM 519 C C . GLN A 1 67 ? 4.480 1.879 -12.382 1.00 85.88 67 GLN A C 1
ATOM 521 O O . GLN A 1 67 ? 4.262 2.282 -13.521 1.00 85.88 67 GLN A O 1
ATOM 526 N N . SER A 1 68 ? 4.085 0.659 -12.003 1.00 85.44 68 SER A N 1
ATOM 527 C CA . SER A 1 68 ? 3.412 -0.288 -12.909 1.00 85.44 68 SER A CA 1
ATOM 528 C C . SER A 1 68 ? 2.065 0.241 -13.408 1.00 85.44 68 SER A C 1
ATOM 530 O O . SER A 1 68 ? 1.736 0.066 -14.582 1.00 85.44 68 SER A O 1
ATOM 532 N N . CYS A 1 69 ? 1.341 0.971 -12.552 1.00 80.62 69 CYS A N 1
ATOM 533 C CA . CYS A 1 69 ? 0.111 1.664 -12.923 1.00 80.62 69 CYS A CA 1
ATOM 534 C C . CYS A 1 69 ? 0.363 2.745 -13.986 1.00 80.62 69 CYS A C 1
ATOM 536 O O . CYS A 1 69 ? -0.450 2.899 -14.893 1.00 80.62 69 CYS A O 1
ATOM 538 N N . LEU A 1 70 ? 1.493 3.460 -13.910 1.00 83.19 70 LEU A N 1
ATOM 539 C CA . LEU A 1 70 ? 1.878 4.473 -14.903 1.00 83.19 70 LEU A CA 1
ATOM 540 C C . LEU A 1 70 ? 2.276 3.860 -16.247 1.00 83.19 70 LEU A C 1
ATOM 542 O O . LEU A 1 70 ? 2.068 4.476 -17.289 1.00 83.19 70 LEU A O 1
ATOM 546 N N . PHE A 1 71 ? 2.862 2.662 -16.232 1.00 81.00 71 PHE A N 1
ATOM 547 C CA . PHE A 1 71 ? 3.271 1.975 -17.453 1.00 81.00 71 PHE A CA 1
ATOM 548 C C . PHE A 1 71 ? 2.157 1.153 -18.099 1.00 81.00 71 PHE A C 1
ATOM 550 O O . PHE A 1 71 ? 2.404 0.626 -19.175 1.00 81.00 71 PHE A O 1
ATOM 557 N N . GLU A 1 72 ? 0.967 1.036 -17.506 1.00 81.69 72 GLU A N 1
ATOM 558 C CA . GLU A 1 72 ? -0.129 0.197 -18.022 1.00 81.69 72 GLU A CA 1
ATOM 559 C C . GLU A 1 72 ? 0.297 -1.276 -18.227 1.00 81.69 72 GLU A C 1
ATOM 561 O O . GLU A 1 72 ? -0.027 -1.899 -19.236 1.00 81.69 72 GLU A O 1
ATOM 566 N N . GLU A 1 73 ? 1.068 -1.834 -17.286 1.00 84.44 73 GLU A N 1
ATOM 567 C CA . GLU A 1 73 ? 1.503 -3.242 -17.301 1.00 84.44 73 GLU A CA 1
ATOM 568 C C . GLU A 1 73 ? 0.715 -4.062 -16.263 1.00 84.44 73 GLU A C 1
ATOM 570 O O . GLU A 1 73 ? 1.150 -4.169 -15.110 1.00 84.44 73 GLU A O 1
ATOM 575 N N . PRO A 1 74 ? -0.446 -4.643 -16.631 1.00 86.06 74 PRO A N 1
ATOM 576 C CA . PRO A 1 74 ? -1.337 -5.296 -15.672 1.00 86.06 74 PRO A CA 1
ATOM 577 C C . PRO A 1 74 ? -0.717 -6.547 -15.041 1.00 86.06 74 PRO A C 1
ATOM 579 O O . PRO A 1 74 ? -0.951 -6.805 -13.859 1.00 86.06 74 PRO A O 1
ATOM 582 N N . ASP A 1 75 ? 0.101 -7.290 -15.791 1.00 87.44 75 ASP A N 1
ATOM 583 C CA . ASP A 1 75 ? 0.769 -8.499 -15.301 1.00 87.44 75 ASP A CA 1
ATOM 584 C C . ASP A 1 75 ? 1.772 -8.152 -14.190 1.00 87.44 75 ASP A C 1
ATOM 586 O O . ASP A 1 75 ? 1.731 -8.733 -13.103 1.00 87.44 75 ASP A O 1
ATOM 590 N N . LEU A 1 76 ? 2.597 -7.120 -14.406 1.00 88.25 76 LEU A N 1
ATOM 591 C CA . LEU A 1 76 ? 3.531 -6.620 -13.396 1.00 88.25 76 LEU A CA 1
ATOM 592 C C . LEU A 1 76 ? 2.784 -6.082 -12.168 1.00 88.25 76 LEU A C 1
ATOM 594 O O . LEU A 1 76 ? 3.158 -6.388 -11.035 1.00 88.25 76 LEU A O 1
ATOM 598 N N . THR A 1 77 ? 1.698 -5.329 -12.376 1.00 89.50 77 THR A N 1
ATOM 599 C CA . THR A 1 77 ? 0.842 -4.844 -11.284 1.00 89.50 77 THR A CA 1
ATOM 600 C C . THR A 1 77 ? 0.288 -6.003 -10.454 1.00 89.50 77 THR A C 1
ATOM 602 O O . THR A 1 77 ? 0.319 -5.947 -9.222 1.00 89.50 77 THR A O 1
ATOM 605 N N . GLN A 1 78 ? -0.181 -7.077 -11.096 1.00 90.38 78 GLN A N 1
ATOM 606 C CA . GLN A 1 78 ? -0.667 -8.265 -10.397 1.00 90.38 78 GLN A CA 1
ATOM 607 C C . GLN A 1 78 ? 0.444 -8.926 -9.571 1.00 90.38 78 GLN A C 1
ATOM 609 O O . GLN A 1 78 ? 0.218 -9.250 -8.403 1.00 90.38 78 GLN A O 1
ATOM 614 N N . ARG A 1 79 ? 1.652 -9.075 -10.124 1.00 89.44 79 ARG A N 1
ATOM 615 C CA . ARG A 1 79 ? 2.797 -9.634 -9.385 1.00 89.44 79 ARG A CA 1
ATOM 616 C C . ARG A 1 79 ? 3.187 -8.787 -8.179 1.00 89.44 79 ARG A C 1
ATOM 618 O O . ARG A 1 79 ? 3.407 -9.338 -7.100 1.00 89.44 79 ARG A O 1
ATOM 625 N N . CYS A 1 80 ? 3.210 -7.461 -8.322 1.00 91.31 80 CYS A N 1
ATOM 626 C CA . CYS A 1 80 ? 3.433 -6.546 -7.200 1.00 91.31 80 CYS A CA 1
ATOM 627 C C . CYS A 1 80 ? 2.403 -6.779 -6.090 1.00 91.31 80 CYS A C 1
ATOM 629 O O . CYS A 1 80 ? 2.764 -6.878 -4.917 1.00 91.31 80 CYS A O 1
ATOM 631 N N . TRP A 1 81 ? 1.131 -6.936 -6.456 1.00 91.25 81 TRP A N 1
ATOM 632 C CA . TRP A 1 81 ? 0.071 -7.226 -5.498 1.00 91.25 81 TRP A CA 1
ATOM 633 C C . TRP A 1 81 ? 0.227 -8.572 -4.793 1.00 91.25 81 TRP A C 1
ATOM 635 O O . TRP A 1 81 ? 0.032 -8.630 -3.582 1.00 91.25 81 TRP A O 1
ATOM 645 N N . GLU A 1 82 ? 0.606 -9.629 -5.512 1.00 89.69 82 GLU A N 1
ATOM 646 C CA . GLU A 1 82 ? 0.866 -10.950 -4.923 1.00 89.69 82 GLU A CA 1
ATOM 647 C C . GLU A 1 82 ? 1.969 -10.879 -3.856 1.00 89.69 82 GLU A C 1
ATOM 649 O O . GLU A 1 82 ? 1.815 -11.429 -2.763 1.00 89.69 82 GLU A O 1
ATOM 654 N N . VAL A 1 83 ? 3.055 -10.151 -4.137 1.00 89.88 83 VAL A N 1
ATOM 655 C CA . VAL A 1 83 ? 4.163 -9.962 -3.187 1.00 89.88 83 VAL A CA 1
ATOM 656 C C . VAL A 1 83 ? 3.741 -9.107 -1.993 1.00 89.88 83 VAL A C 1
ATOM 658 O O . VAL A 1 83 ? 4.062 -9.462 -0.857 1.00 89.88 83 VAL A O 1
ATOM 661 N N . ILE A 1 84 ? 2.987 -8.024 -2.216 1.00 90.81 84 ILE A N 1
ATOM 662 C CA . ILE A 1 84 ? 2.473 -7.169 -1.134 1.00 90.81 84 ILE A CA 1
ATOM 663 C C . ILE A 1 84 ? 1.506 -7.947 -0.241 1.00 90.81 84 ILE A C 1
ATOM 665 O O . ILE A 1 84 ? 1.609 -7.855 0.976 1.00 90.81 84 ILE A O 1
ATOM 669 N N . ASP A 1 85 ? 0.595 -8.741 -0.802 1.00 89.56 85 ASP A N 1
ATOM 670 C CA . ASP A 1 85 ? -0.330 -9.540 0.003 1.00 89.56 85 ASP A CA 1
ATOM 671 C C . ASP A 1 85 ? 0.408 -10.621 0.801 1.00 89.56 85 ASP A C 1
ATOM 673 O O . ASP A 1 85 ? 0.093 -10.836 1.972 1.00 89.56 85 ASP A O 1
ATOM 677 N N . ALA A 1 86 ? 1.392 -11.293 0.191 1.00 87.50 86 ALA A N 1
ATOM 678 C CA . ALA A 1 86 ? 2.147 -12.370 0.829 1.00 87.50 86 ALA A CA 1
ATOM 679 C C . ALA A 1 86 ? 3.105 -11.868 1.917 1.00 87.50 86 ALA A C 1
ATOM 681 O O . ALA A 1 86 ? 3.260 -12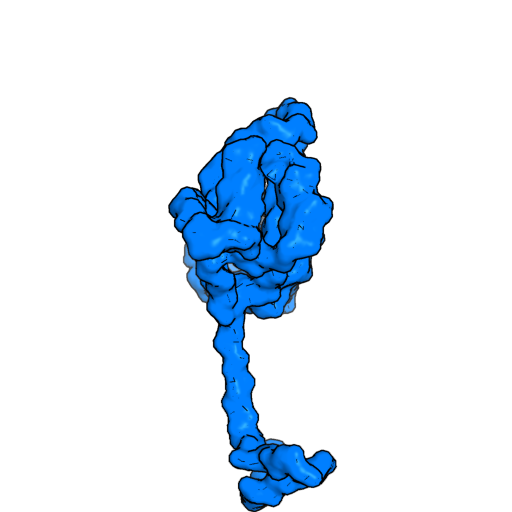.518 2.953 1.00 87.50 86 ALA A O 1
ATOM 682 N N . GLN A 1 87 ? 3.746 -10.719 1.691 1.00 88.44 87 GLN A N 1
ATOM 683 C CA . GLN A 1 87 ? 4.784 -10.149 2.555 1.00 88.44 87 GLN A CA 1
ATOM 684 C C . GLN A 1 87 ? 4.410 -8.748 3.060 1.00 88.44 87 GLN A C 1
ATOM 686 O O . GLN A 1 87 ? 5.269 -7.873 3.185 1.00 88.44 87 GLN A O 1
ATOM 691 N N . ALA A 1 88 ? 3.133 -8.550 3.390 1.00 88.69 88 ALA A N 1
ATOM 692 C CA . ALA A 1 88 ? 2.570 -7.254 3.759 1.00 88.69 88 ALA A CA 1
ATOM 693 C C . ALA A 1 88 ? 3.335 -6.557 4.891 1.00 88.69 88 ALA A C 1
ATOM 695 O O . ALA A 1 88 ? 3.685 -5.390 4.764 1.00 88.69 88 ALA A O 1
ATOM 696 N N . GLU A 1 89 ? 3.661 -7.261 5.979 1.00 89.38 89 GLU A N 1
ATOM 697 C CA . GLU A 1 89 ? 4.377 -6.645 7.106 1.00 89.38 89 GLU A CA 1
ATOM 698 C C . GLU A 1 89 ? 5.769 -6.119 6.725 1.00 89.38 89 GLU A C 1
ATOM 700 O O . GLU A 1 89 ? 6.195 -5.084 7.234 1.00 89.38 89 GLU A O 1
ATOM 705 N N . LEU A 1 90 ? 6.480 -6.813 5.831 1.00 90.25 90 LEU A N 1
ATOM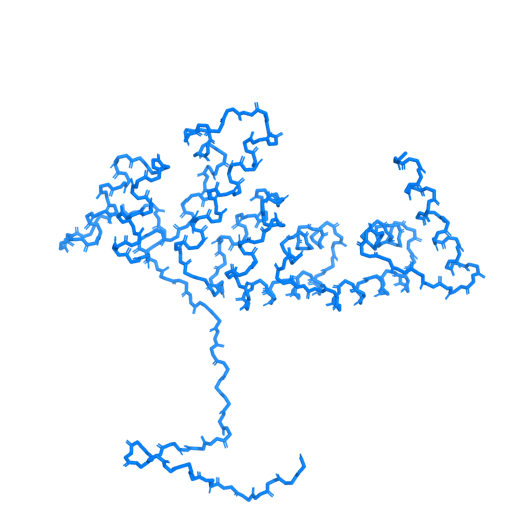 706 C CA . LEU A 1 90 ? 7.794 -6.377 5.351 1.00 90.25 90 LEU A CA 1
ATOM 707 C C . LEU A 1 90 ? 7.666 -5.218 4.363 1.00 90.25 90 LEU A C 1
ATOM 709 O O . LEU A 1 90 ? 8.478 -4.296 4.403 1.00 90.25 90 LEU A O 1
ATOM 713 N N . ALA A 1 91 ? 6.650 -5.261 3.500 1.00 90.69 91 ALA A N 1
ATOM 714 C CA . ALA A 1 91 ? 6.392 -4.216 2.520 1.00 90.69 91 ALA A CA 1
ATOM 715 C C . ALA A 1 91 ? 5.994 -2.896 3.192 1.00 90.69 91 ALA A C 1
ATOM 717 O O . ALA A 1 91 ? 6.541 -1.849 2.858 1.00 90.69 91 ALA A O 1
ATOM 718 N N . LEU A 1 92 ? 5.123 -2.951 4.202 1.00 89.75 92 LEU A N 1
ATOM 719 C CA . LEU A 1 92 ? 4.667 -1.783 4.961 1.00 89.75 92 LEU A CA 1
ATOM 720 C C . LEU A 1 92 ? 5.774 -1.135 5.806 1.00 89.75 92 LEU A C 1
ATOM 722 O O . LEU A 1 92 ? 5.764 0.073 6.004 1.00 89.75 92 LEU A O 1
ATOM 726 N N . LYS A 1 93 ? 6.739 -1.927 6.291 1.00 89.00 93 LYS A N 1
ATOM 727 C CA . LYS A 1 93 ? 7.903 -1.430 7.049 1.00 89.00 93 LYS A CA 1
ATOM 728 C C . LYS A 1 93 ? 9.042 -0.929 6.163 1.00 89.00 93 LYS A C 1
ATOM 730 O O . LYS A 1 93 ? 10.051 -0.457 6.682 1.00 89.00 93 LYS A O 1
ATOM 735 N N . SER A 1 94 ? 8.939 -1.103 4.849 1.00 90.12 94 SER A N 1
ATOM 736 C CA . SER A 1 94 ? 9.993 -0.693 3.929 1.00 90.12 94 SER A CA 1
ATOM 737 C C . SER A 1 94 ? 10.001 0.821 3.731 1.00 90.12 94 SER A C 1
ATOM 739 O O . SER A 1 94 ? 8.952 1.460 3.713 1.00 90.12 94 SER A O 1
ATOM 741 N N . GLU A 1 95 ? 11.185 1.391 3.507 1.00 85.75 95 GLU A N 1
ATOM 742 C CA . GLU A 1 95 ? 11.327 2.808 3.145 1.00 85.75 95 GLU A CA 1
ATOM 743 C C . GLU A 1 95 ? 10.562 3.134 1.855 1.00 85.75 95 GLU A C 1
ATOM 745 O O . GLU A 1 95 ? 9.955 4.194 1.742 1.00 85.75 95 GLU A O 1
ATOM 750 N N . GLY A 1 96 ? 10.475 2.171 0.930 1.00 83.56 96 GLY A N 1
ATOM 751 C CA . GLY A 1 96 ? 9.723 2.333 -0.309 1.00 83.56 96 GLY A CA 1
ATOM 752 C C . GLY A 1 96 ? 8.214 2.490 -0.122 1.00 83.56 96 GLY A C 1
ATOM 753 O O . GLY A 1 96 ? 7.546 2.978 -1.030 1.00 83.56 96 GLY A O 1
ATOM 754 N N . PHE A 1 97 ? 7.657 2.125 1.037 1.00 88.81 97 PHE A N 1
ATOM 755 C CA . PHE A 1 97 ? 6.267 2.441 1.365 1.00 88.81 97 PHE A CA 1
ATOM 756 C C . PHE A 1 97 ? 6.079 3.923 1.689 1.00 88.81 97 PHE A C 1
ATOM 758 O O . PHE A 1 97 ? 5.080 4.502 1.282 1.00 88.81 97 PHE A O 1
ATOM 765 N N . CYS A 1 98 ? 7.039 4.563 2.362 1.00 87.75 98 CYS A N 1
ATOM 766 C CA . CYS A 1 98 ? 6.982 5.999 2.650 1.00 87.75 98 CYS A CA 1
ATOM 767 C C . CYS A 1 98 ? 7.011 6.845 1.373 1.00 87.75 98 CYS A C 1
ATOM 769 O O . CYS A 1 98 ? 6.543 7.982 1.379 1.00 87.75 98 CYS A O 1
ATOM 771 N N . ASP A 1 99 ? 7.532 6.284 0.280 1.00 87.62 99 ASP A N 1
ATOM 772 C CA . ASP A 1 99 ? 7.695 7.015 -0.961 1.00 87.62 99 ASP A CA 1
ATOM 773 C C . ASP A 1 99 ? 6.472 7.022 -1.887 1.00 87.62 99 ASP A C 1
ATOM 775 O O . ASP A 1 99 ? 6.463 7.793 -2.853 1.00 87.62 99 ASP A O 1
ATOM 779 N N . ILE A 1 100 ? 5.440 6.226 -1.596 1.00 89.75 100 ILE A N 1
ATOM 780 C CA . ILE A 1 100 ? 4.269 6.078 -2.468 1.00 89.75 100 ILE A CA 1
ATOM 781 C C . ILE A 1 100 ? 3.350 7.304 -2.465 1.00 89.75 100 ILE A C 1
ATOM 783 O O . ILE A 1 100 ? 3.278 8.082 -1.516 1.00 89.75 100 ILE A O 1
ATOM 787 N N . ASP A 1 101 ? 2.576 7.415 -3.532 1.00 89.12 101 ASP A N 1
ATOM 788 C CA . ASP A 1 101 ? 1.495 8.374 -3.728 1.00 89.12 101 ASP A CA 1
ATOM 789 C C . ASP A 1 101 ? 0.212 7.997 -2.957 1.00 89.12 101 ASP A C 1
ATOM 791 O O . ASP A 1 101 ? -0.089 6.827 -2.704 1.00 89.12 101 ASP A O 1
ATOM 795 N N . ALA A 1 102 ? -0.583 9.014 -2.598 1.00 89.38 102 ALA A N 1
ATOM 796 C CA . ALA A 1 102 ? -1.776 8.862 -1.756 1.00 89.38 102 ALA A CA 1
ATOM 797 C C . ALA A 1 102 ? -2.830 7.906 -2.349 1.00 89.38 102 ALA A C 1
ATOM 799 O O . ALA A 1 102 ? -3.466 7.148 -1.622 1.00 89.38 102 ALA A O 1
ATOM 800 N N . GLN A 1 103 ? -2.981 7.887 -3.676 1.00 89.31 103 GLN A N 1
ATOM 801 C CA . GLN A 1 103 ? -3.906 6.977 -4.359 1.00 89.31 103 GLN A CA 1
ATOM 802 C C . GLN A 1 103 ? -3.476 5.508 -4.215 1.00 89.31 103 GLN A C 1
ATOM 804 O O . GLN A 1 103 ? -4.309 4.618 -4.006 1.00 89.31 103 GLN A O 1
ATOM 809 N N . THR A 1 104 ? -2.170 5.249 -4.303 1.00 89.88 104 THR A N 1
ATOM 810 C CA . THR A 1 104 ? -1.604 3.913 -4.099 1.00 89.88 104 THR A CA 1
ATOM 811 C C . THR A 1 104 ? -1.765 3.481 -2.640 1.00 89.88 104 THR A C 1
ATOM 813 O O . THR A 1 104 ? -2.194 2.352 -2.389 1.00 89.88 104 THR A O 1
ATOM 816 N N . LEU A 1 105 ? -1.548 4.389 -1.680 1.00 91.50 105 LEU A N 1
ATOM 817 C CA . LEU A 1 105 ? -1.819 4.140 -0.260 1.00 91.50 105 LEU A CA 1
ATOM 818 C C . LEU A 1 105 ? -3.280 3.729 -0.019 1.00 91.50 105 LEU A C 1
ATOM 820 O O . LEU A 1 105 ? -3.532 2.689 0.589 1.00 91.50 105 LEU A O 1
ATOM 824 N N . GLU A 1 106 ? -4.246 4.510 -0.509 1.00 91.00 106 GLU A N 1
ATOM 825 C CA . GLU A 1 106 ? -5.675 4.199 -0.356 1.00 91.00 106 GLU A CA 1
ATOM 826 C C . GLU A 1 106 ? -6.028 2.833 -0.955 1.00 91.00 106 GLU A C 1
ATOM 828 O O . GLU A 1 106 ? -6.775 2.052 -0.356 1.00 91.00 106 GLU A O 1
ATOM 833 N N . SER A 1 107 ? -5.442 2.512 -2.110 1.00 90.25 107 SER A N 1
ATOM 834 C CA . SER A 1 107 ? -5.630 1.222 -2.775 1.00 90.25 107 SER A CA 1
ATOM 835 C C . SER A 1 107 ? -5.110 0.064 -1.921 1.00 90.25 107 SER A C 1
ATOM 837 O O . SER A 1 107 ? -5.813 -0.936 -1.763 1.00 90.25 107 SER A O 1
ATOM 839 N N . ILE A 1 108 ? -3.925 0.205 -1.315 1.00 90.62 108 ILE A N 1
ATOM 840 C CA . ILE A 1 108 ? -3.348 -0.798 -0.403 1.00 90.62 108 ILE A CA 1
ATOM 841 C C . ILE A 1 108 ? -4.224 -0.949 0.849 1.00 90.62 108 ILE A C 1
ATOM 843 O O . ILE A 1 108 ? -4.592 -2.068 1.219 1.00 90.62 108 ILE A O 1
ATOM 847 N N . LEU A 1 109 ? -4.624 0.162 1.475 1.00 89.31 109 LEU A N 1
ATOM 848 C CA . LEU A 1 109 ? -5.428 0.149 2.702 1.00 89.31 109 LEU A CA 1
ATOM 849 C C . LEU A 1 109 ? -6.825 -0.441 2.491 1.00 89.31 109 LEU A C 1
ATOM 851 O O . LEU A 1 109 ? -7.351 -1.088 3.399 1.00 89.31 109 LEU A O 1
ATOM 855 N N . ARG A 1 110 ? -7.411 -0.294 1.298 1.00 89.31 110 ARG A N 1
ATOM 856 C CA . ARG A 1 110 ? -8.734 -0.843 0.964 1.00 89.31 110 ARG A CA 1
ATOM 857 C C . ARG A 1 110 ? -8.741 -2.368 0.789 1.00 89.31 110 ARG A C 1
ATOM 859 O O . ARG A 1 110 ? -9.795 -2.986 0.958 1.00 89.31 110 ARG A O 1
ATOM 866 N N . ARG A 1 111 ? -7.607 -3.000 0.465 1.00 86.75 111 ARG A N 1
ATOM 867 C CA . ARG A 1 111 ? -7.556 -4.435 0.122 1.00 86.75 111 ARG A CA 1
ATOM 868 C C . ARG A 1 111 ? -7.884 -5.368 1.284 1.00 86.75 111 ARG A C 1
ATOM 870 O O . ARG A 1 111 ? -7.324 -5.271 2.369 1.00 86.75 111 ARG A O 1
ATOM 877 N N . GLU A 1 112 ? -8.723 -6.370 1.030 1.00 85.25 112 GLU A N 1
ATOM 878 C CA . GLU A 1 112 ? -9.076 -7.384 2.039 1.00 85.25 112 GLU A CA 1
ATOM 879 C C . GLU A 1 112 ? -8.052 -8.521 2.176 1.00 85.25 112 GLU A C 1
ATOM 881 O O . GLU A 1 112 ? -8.098 -9.257 3.162 1.00 85.25 112 GLU A O 1
ATOM 886 N N . THR A 1 113 ? -7.162 -8.680 1.193 1.00 85.56 113 THR A N 1
ATOM 887 C CA . THR A 1 113 ? -6.193 -9.787 1.076 1.00 85.56 113 THR A CA 1
ATOM 888 C C . THR A 1 113 ? -4.884 -9.550 1.823 1.00 85.56 113 THR A C 1
ATOM 890 O O . THR A 1 113 ? -4.094 -10.478 1.966 1.00 85.56 113 THR A O 1
ATOM 893 N N . LEU A 1 114 ? -4.666 -8.327 2.314 1.00 85.75 114 LEU A N 1
ATOM 894 C CA . LEU A 1 114 ? -3.430 -7.915 2.967 1.00 85.75 114 LEU A CA 1
ATOM 895 C C . LEU A 1 114 ? -3.177 -8.755 4.232 1.00 85.75 114 LEU A C 1
ATOM 897 O O . LEU A 1 114 ? -3.954 -8.693 5.187 1.00 85.75 114 LEU A O 1
ATOM 901 N N . ASN A 1 115 ? -2.090 -9.530 4.243 1.00 85.62 115 ASN A N 1
ATOM 902 C CA . ASN A 1 115 ? -1.734 -10.419 5.350 1.00 85.62 115 ASN A CA 1
ATOM 903 C C . ASN A 1 115 ? -0.847 -9.711 6.394 1.00 85.62 115 ASN A C 1
ATOM 905 O O . ASN A 1 115 ? 0.319 -10.063 6.573 1.00 85.62 115 ASN A O 1
ATOM 909 N N . ALA A 1 116 ? -1.383 -8.683 7.056 1.00 87.50 116 ALA A N 1
ATOM 910 C CA . ALA A 1 116 ? -0.696 -7.943 8.118 1.00 87.50 116 ALA A CA 1
ATOM 911 C C . ALA A 1 116 ? -1.630 -7.661 9.299 1.00 87.50 116 ALA A C 1
ATOM 913 O O . ALA A 1 116 ? -2.845 -7.527 9.133 1.00 87.50 116 ALA A O 1
ATOM 914 N N . LYS A 1 117 ? -1.052 -7.528 10.499 1.00 88.56 117 LYS A N 1
ATOM 915 C CA . LYS A 1 117 ? -1.782 -7.014 11.665 1.00 88.56 117 LYS A CA 1
ATOM 916 C C . LYS A 1 117 ? -2.128 -5.540 11.459 1.00 88.56 117 LYS A C 1
ATOM 918 O O . LYS A 1 117 ? -1.284 -4.767 11.013 1.00 88.56 117 LYS A O 1
ATOM 923 N N . GLU A 1 118 ? -3.325 -5.127 11.869 1.00 90.31 118 GLU A N 1
ATOM 924 C CA . GLU A 1 118 ? -3.760 -3.729 11.711 1.00 90.31 118 GLU A CA 1
ATOM 925 C C . GLU A 1 118 ? -2.887 -2.727 12.474 1.00 90.31 118 GLU A C 1
ATOM 927 O O . GLU A 1 118 ? -2.757 -1.595 12.025 1.00 90.31 118 GLU A O 1
ATOM 932 N N . ILE A 1 119 ? -2.227 -3.128 13.570 1.00 89.88 119 ILE A N 1
ATOM 933 C CA . ILE A 1 119 ? -1.239 -2.265 14.238 1.00 89.88 119 ILE A CA 1
ATOM 934 C C . ILE A 1 119 ? -0.088 -1.885 13.295 1.00 89.88 119 ILE A C 1
ATOM 936 O O . ILE A 1 119 ? 0.273 -0.718 13.218 1.00 89.88 119 ILE A O 1
ATOM 940 N N . VAL A 1 120 ? 0.420 -2.835 12.503 1.00 91.31 120 VAL A N 1
ATOM 941 C CA . VAL A 1 120 ? 1.502 -2.580 11.536 1.00 91.31 120 VAL A CA 1
ATOM 942 C C . VAL A 1 120 ? 1.008 -1.683 10.403 1.00 91.31 120 VAL A C 1
ATOM 944 O O . VAL A 1 120 ? 1.735 -0.806 9.948 1.00 91.31 120 VAL A O 1
ATOM 947 N N . VAL A 1 121 ? -0.239 -1.872 9.963 1.00 92.00 121 VAL A N 1
ATOM 948 C CA . VAL A 1 121 ? -0.878 -1.010 8.955 1.00 92.00 121 VAL A CA 1
ATOM 949 C C . VAL A 1 121 ? -1.013 0.423 9.473 1.00 92.00 121 VAL A C 1
ATOM 951 O O . VAL A 1 121 ? -0.729 1.372 8.746 1.00 92.00 121 VAL A O 1
ATOM 954 N N . PHE A 1 122 ? -1.411 0.579 10.736 1.00 91.44 122 PHE A N 1
ATOM 955 C CA . PHE A 1 122 ? -1.533 1.875 11.387 1.00 91.44 122 PHE A CA 1
ATOM 956 C C . PHE A 1 122 ? -0.174 2.570 11.540 1.00 91.44 122 PHE A C 1
ATOM 958 O O . PHE A 1 122 ? -0.036 3.720 11.131 1.00 91.44 122 PHE A O 1
ATOM 965 N N . GLU A 1 123 ? 0.842 1.871 12.052 1.00 91.31 123 GLU A N 1
ATOM 966 C CA . GLU A 1 123 ? 2.211 2.394 12.163 1.00 91.31 123 GLU A CA 1
ATOM 967 C C . GLU A 1 123 ? 2.768 2.824 10.802 1.00 91.31 123 GLU A C 1
ATOM 969 O O . GLU A 1 123 ? 3.280 3.934 10.667 1.00 91.31 123 GLU A O 1
ATOM 974 N N . ALA A 1 124 ? 2.596 1.994 9.771 1.00 91.44 124 ALA A N 1
ATOM 975 C CA . ALA A 1 124 ? 3.044 2.315 8.422 1.00 91.44 124 ALA A CA 1
ATOM 976 C C . ALA A 1 124 ? 2.334 3.555 7.858 1.00 91.44 124 ALA A C 1
ATOM 978 O O . ALA A 1 124 ? 2.981 4.418 7.264 1.00 91.44 124 ALA A O 1
ATOM 979 N N . ALA A 1 125 ? 1.024 3.699 8.086 1.00 91.94 125 ALA A N 1
ATOM 980 C CA . ALA A 1 125 ? 0.286 4.897 7.689 1.00 91.94 125 ALA A CA 1
ATOM 981 C C . ALA A 1 125 ? 0.806 6.158 8.404 1.00 91.94 125 ALA A C 1
ATOM 983 O O . ALA A 1 125 ? 0.902 7.217 7.782 1.00 91.94 125 ALA A O 1
ATOM 984 N N . LEU A 1 126 ? 1.195 6.058 9.680 1.00 90.81 126 LEU A N 1
ATOM 985 C CA . LEU A 1 126 ? 1.824 7.168 10.404 1.00 90.81 126 LEU A CA 1
ATOM 986 C C . LEU A 1 126 ? 3.197 7.535 9.831 1.00 90.81 126 LEU A C 1
ATOM 988 O O . LEU A 1 126 ? 3.483 8.726 9.682 1.00 90.81 126 LEU A O 1
ATOM 992 N N . SER A 1 127 ? 4.026 6.540 9.502 1.00 91.38 127 SER A N 1
ATOM 993 C CA . SER A 1 127 ? 5.332 6.754 8.865 1.00 91.38 127 SER A CA 1
ATOM 994 C C . SER A 1 127 ? 5.189 7.403 7.489 1.00 91.38 127 SER A C 1
ATOM 996 O O . SER A 1 127 ? 5.890 8.369 7.193 1.00 91.38 127 SER A O 1
ATOM 998 N N . TRP A 1 128 ? 4.225 6.949 6.685 1.00 93.06 128 TRP A N 1
ATOM 999 C CA . TRP A 1 128 ? 3.905 7.572 5.402 1.00 93.06 128 TRP A CA 1
ATOM 1000 C C . TRP A 1 128 ? 3.434 9.022 5.574 1.00 93.06 128 TRP A C 1
ATOM 1002 O O . TRP A 1 128 ? 3.924 9.915 4.889 1.00 93.06 128 TRP A O 1
ATOM 1012 N N . ALA A 1 129 ? 2.546 9.290 6.536 1.00 91.00 129 ALA A N 1
ATOM 1013 C CA . ALA A 1 129 ? 2.063 10.645 6.804 1.00 91.00 129 ALA A CA 1
ATOM 1014 C C . ALA A 1 129 ? 3.187 11.594 7.243 1.00 91.00 129 ALA A C 1
ATOM 1016 O O . ALA A 1 129 ? 3.155 12.786 6.945 1.00 91.00 129 ALA A O 1
ATOM 1017 N N . GLU A 1 130 ? 4.181 11.080 7.967 1.00 90.94 130 GLU A N 1
ATOM 1018 C CA . GLU A 1 130 ? 5.365 11.842 8.347 1.00 90.94 130 GLU A CA 1
ATOM 1019 C C . GLU A 1 130 ? 6.251 12.171 7.146 1.00 90.94 130 GLU A C 1
ATOM 1021 O O . GLU A 1 130 ? 6.616 13.336 6.974 1.00 90.94 130 GLU A O 1
ATOM 1026 N N . ALA A 1 131 ? 6.532 11.184 6.294 1.00 90.44 131 ALA A N 1
ATOM 1027 C CA . ALA A 1 131 ? 7.297 11.383 5.066 1.00 90.44 131 ALA A CA 1
ATOM 1028 C C . ALA A 1 131 ? 6.599 12.368 4.113 1.00 90.44 131 ALA A C 1
ATOM 1030 O O . ALA A 1 131 ? 7.227 13.274 3.568 1.00 90.44 131 ALA A O 1
ATOM 1031 N N . GLU A 1 132 ? 5.279 12.263 3.971 1.00 89.38 132 GLU A N 1
ATOM 1032 C CA . GLU A 1 132 ? 4.492 13.153 3.119 1.00 89.38 132 GLU A CA 1
ATOM 1033 C C . GLU A 1 132 ? 4.401 14.581 3.696 1.00 89.38 132 GLU A C 1
ATOM 1035 O O . GLU A 1 132 ? 4.442 15.559 2.947 1.00 89.38 132 GLU A O 1
ATOM 1040 N N . CYS A 1 133 ? 4.362 14.743 5.025 1.00 89.44 133 CYS A N 1
ATOM 1041 C CA . CYS A 1 133 ? 4.510 16.059 5.661 1.00 89.44 133 CYS A CA 1
ATOM 1042 C C . CYS A 1 133 ? 5.874 16.693 5.352 1.00 89.44 133 CYS A C 1
ATOM 1044 O O . CYS A 1 133 ? 5.923 17.879 5.023 1.00 89.44 133 CYS A O 1
ATOM 1046 N N . GLN A 1 134 ? 6.958 15.911 5.418 1.00 88.88 134 GLN A N 1
ATOM 1047 C CA . GLN A 1 134 ? 8.306 16.381 5.078 1.00 88.88 134 GLN A CA 1
ATOM 1048 C C . GLN A 1 134 ? 8.402 16.787 3.601 1.00 88.88 134 GLN A C 1
ATOM 1050 O O . GLN A 1 134 ? 8.933 17.851 3.295 1.00 88.88 134 GLN A O 1
ATOM 1055 N N . ARG A 1 135 ? 7.817 15.997 2.691 1.00 87.38 135 ARG A N 1
ATOM 1056 C CA . ARG A 1 135 ? 7.759 16.299 1.247 1.00 87.38 135 ARG A CA 1
ATOM 1057 C C . ARG A 1 135 ? 7.004 17.585 0.926 1.00 87.38 135 ARG A C 1
ATOM 1059 O O . ARG A 1 135 ? 7.357 18.279 -0.021 1.00 87.38 135 ARG A O 1
ATOM 1066 N N . ARG A 1 136 ? 5.970 17.905 1.706 1.00 86.69 136 ARG A N 1
ATOM 1067 C CA . ARG A 1 136 ? 5.184 19.142 1.569 1.00 86.69 136 ARG A CA 1
ATOM 1068 C C . ARG A 1 136 ? 5.756 20.321 2.362 1.00 86.69 136 ARG A C 1
ATOM 1070 O O . ARG A 1 136 ? 5.077 21.338 2.468 1.00 86.69 136 ARG A 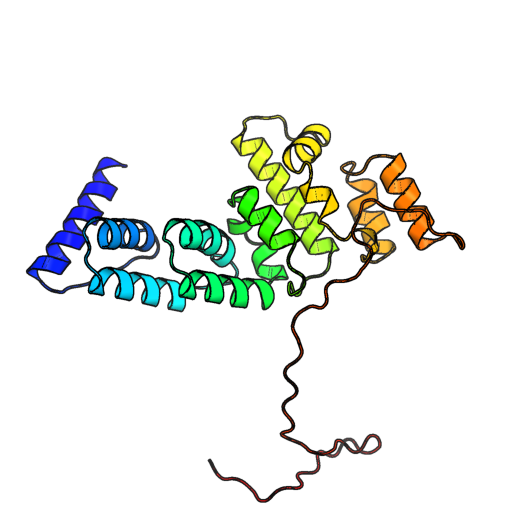O 1
ATOM 1077 N N . GLU A 1 137 ? 6.949 20.172 2.946 1.00 82.31 137 GLU A N 1
ATOM 1078 C CA . GLU A 1 137 ? 7.611 21.175 3.797 1.00 82.31 137 GLU A CA 1
ATOM 1079 C C . GLU A 1 137 ? 6.721 21.677 4.952 1.00 82.31 137 GLU A C 1
ATOM 1081 O O . GLU A 1 137 ? 6.814 22.818 5.406 1.00 82.31 137 GLU A O 1
ATOM 1086 N N . MET A 1 138 ? 5.829 20.816 5.448 1.00 82.88 138 MET A N 1
ATOM 1087 C CA . MET A 1 138 ? 4.969 21.119 6.585 1.00 82.88 138 MET A CA 1
ATOM 1088 C C . MET A 1 138 ? 5.590 20.609 7.881 1.00 82.88 138 MET A C 1
ATOM 1090 O O . MET A 1 138 ? 6.220 19.553 7.928 1.00 82.88 138 MET A O 1
ATOM 1094 N N . ASN A 1 139 ? 5.326 21.314 8.982 1.00 82.44 139 ASN A N 1
ATOM 1095 C CA . ASN A 1 139 ? 5.689 20.830 10.312 1.00 82.44 139 ASN A CA 1
ATOM 1096 C C . ASN A 1 139 ? 5.039 19.461 10.560 1.00 82.44 139 ASN A C 1
ATOM 1098 O O . ASN A 1 139 ? 3.836 19.297 10.323 1.00 82.44 139 ASN A O 1
ATOM 1102 N N . THR A 1 140 ? 5.800 18.513 11.110 1.00 80.25 140 THR A N 1
ATOM 1103 C CA . THR A 1 140 ? 5.366 17.150 11.468 1.00 80.25 140 THR A CA 1
ATOM 1104 C C . THR A 1 140 ? 4.446 17.121 12.701 1.00 80.25 140 THR A C 1
ATOM 1106 O O . THR A 1 140 ? 4.563 16.265 13.574 1.00 80.25 140 THR A O 1
ATOM 1109 N N . SER A 1 141 ? 3.499 18.061 12.779 1.00 86.38 141 SER A N 1
ATOM 1110 C CA . SER A 1 141 ? 2.452 18.088 13.800 1.00 86.38 141 SER A CA 1
ATOM 1111 C C . SER A 1 141 ? 1.401 17.007 13.539 1.00 86.38 141 SER A C 1
ATOM 1113 O O . SER A 1 141 ? 1.110 16.660 12.391 1.00 86.38 141 SER A O 1
ATOM 1115 N N . ILE A 1 142 ? 0.784 16.519 14.612 1.00 84.94 142 ILE A N 1
ATOM 1116 C CA . ILE A 1 142 ? -0.261 15.488 14.595 1.00 84.94 142 ILE A CA 1
ATOM 1117 C C . ILE A 1 142 ? -1.461 15.937 13.746 1.00 84.94 142 ILE A C 1
ATOM 1119 O O . ILE A 1 142 ? -1.963 15.162 12.932 1.00 84.94 142 ILE A O 1
ATOM 1123 N N . ASP A 1 143 ? -1.857 17.210 13.842 1.00 85.38 143 ASP A N 1
ATOM 1124 C CA . ASP A 1 143 ? -2.936 17.777 13.022 1.00 85.38 143 ASP A CA 1
ATOM 1125 C C . ASP A 1 143 ? -2.626 17.708 11.524 1.00 85.38 143 ASP A C 1
ATOM 1127 O O . ASP A 1 143 ? -3.509 17.449 10.707 1.00 85.38 143 ASP A O 1
ATOM 1131 N N . ASN A 1 144 ? -1.362 17.920 11.148 1.00 87.00 144 ASN A N 1
ATOM 1132 C CA . ASN A 1 144 ? -0.935 17.860 9.753 1.00 87.00 144 ASN A CA 1
ATOM 1133 C C . ASN A 1 144 ? -0.879 16.414 9.265 1.00 87.00 144 ASN A C 1
ATOM 1135 O O . ASN A 1 144 ? -1.388 16.135 8.183 1.00 87.00 144 ASN A O 1
ATOM 1139 N N . LYS A 1 145 ? -0.379 15.482 10.091 1.00 86.38 145 LYS A N 1
ATOM 1140 C CA . LYS A 1 145 ? -0.432 14.041 9.790 1.00 86.38 145 LYS A CA 1
ATOM 1141 C C . LYS A 1 145 ? -1.874 13.588 9.540 1.00 86.38 145 LYS A C 1
ATOM 1143 O O . LYS A 1 145 ? -2.146 12.925 8.541 1.00 86.38 145 LYS A O 1
ATOM 1148 N N . ARG A 1 146 ? -2.821 14.022 10.381 1.00 87.56 146 ARG A N 1
ATOM 1149 C CA . ARG A 1 146 ? -4.252 13.734 10.195 1.00 87.56 146 ARG A CA 1
ATOM 1150 C C . ARG A 1 146 ? -4.810 14.361 8.915 1.00 87.56 146 ARG A C 1
ATOM 1152 O O . ARG A 1 146 ? -5.550 13.698 8.195 1.00 87.56 146 ARG A O 1
ATOM 1159 N N . LYS A 1 147 ? -4.454 15.612 8.602 1.00 87.19 147 LYS A N 1
ATOM 1160 C CA . LYS A 1 147 ? -4.880 16.283 7.358 1.00 87.19 147 LYS A CA 1
ATOM 1161 C C . LYS A 1 147 ? -4.361 15.580 6.105 1.00 87.19 147 LYS A C 1
ATOM 1163 O O . LYS A 1 147 ? -5.096 15.486 5.129 1.00 87.19 147 LYS A O 1
ATOM 1168 N N . VAL A 1 148 ? -3.116 15.109 6.136 1.00 88.50 148 VAL A N 1
ATOM 1169 C CA . VAL A 1 148 ? -2.477 14.411 5.013 1.00 88.50 148 VAL A CA 1
ATOM 1170 C C . VAL A 1 148 ? -3.094 13.032 4.799 1.00 88.50 148 VAL A C 1
ATOM 1172 O O . VAL A 1 148 ? -3.376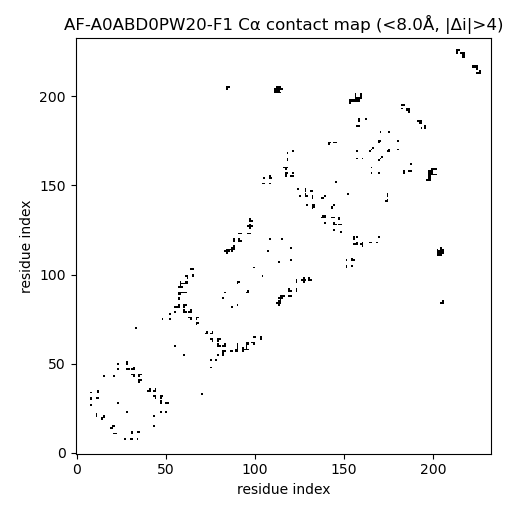 12.671 3.661 1.00 88.50 148 VAL A O 1
ATOM 1175 N N . LEU A 1 149 ? -3.364 12.292 5.879 1.00 85.38 149 LEU A N 1
ATOM 1176 C CA . LEU A 1 149 ? -4.051 11.004 5.787 1.00 85.38 149 LEU A CA 1
ATOM 1177 C C . LEU A 1 149 ? -5.522 11.157 5.378 1.00 85.38 149 LEU A C 1
ATOM 1179 O O . LEU A 1 149 ? -6.043 10.305 4.665 1.00 85.38 149 LEU A O 1
ATOM 1183 N N . GLY A 1 150 ? -6.200 12.226 5.804 1.00 87.31 150 GLY A N 1
ATOM 1184 C CA . GLY A 1 150 ? -7.561 12.549 5.380 1.00 87.31 150 GLY A CA 1
ATOM 1185 C C . GLY A 1 150 ? -8.520 11.362 5.516 1.00 87.31 150 GLY A C 1
ATOM 1186 O O . GLY A 1 150 ? -8.751 10.861 6.615 1.00 87.31 150 GLY A O 1
ATOM 1187 N N . GLN A 1 151 ? -9.063 10.901 4.385 1.00 85.88 151 GLN A N 1
ATOM 1188 C CA . GLN A 1 151 ? -10.003 9.776 4.339 1.00 85.88 151 GLN A CA 1
ATOM 1189 C C . GLN A 1 151 ? -9.339 8.403 4.515 1.00 85.88 151 GLN A C 1
ATOM 1191 O O . GLN A 1 151 ? -10.001 7.446 4.921 1.00 85.88 151 GLN A O 1
ATOM 1196 N N . ALA A 1 152 ? -8.032 8.296 4.271 1.00 87.69 152 ALA A N 1
ATOM 1197 C CA . ALA A 1 152 ? -7.297 7.042 4.389 1.00 87.69 152 ALA A CA 1
ATOM 1198 C C . ALA A 1 152 ? -7.280 6.505 5.830 1.00 87.69 152 ALA A C 1
ATOM 1200 O O . ALA A 1 152 ? -7.227 5.292 6.026 1.00 87.69 152 ALA A O 1
ATOM 1201 N N . VAL A 1 153 ? -7.411 7.378 6.841 1.00 88.19 153 VAL A N 1
ATOM 1202 C CA . VAL A 1 153 ? -7.514 6.973 8.258 1.00 88.19 153 VAL A CA 1
ATOM 1203 C C . VAL A 1 153 ? -8.714 6.050 8.487 1.00 88.19 153 VAL A C 1
ATOM 1205 O O . VAL A 1 153 ? -8.599 5.062 9.207 1.00 88.19 153 VAL A O 1
ATOM 1208 N N . TYR A 1 154 ? -9.850 6.325 7.839 1.00 88.06 154 TYR A N 1
ATOM 1209 C CA . TYR A 1 154 ? -11.081 5.543 7.998 1.00 88.06 154 TYR A CA 1
ATOM 1210 C C . TYR A 1 154 ? -11.034 4.184 7.285 1.00 88.06 154 TYR A C 1
ATOM 1212 O O . TYR A 1 154 ? -11.813 3.285 7.607 1.00 88.06 154 TYR A O 1
ATOM 1220 N N . LEU A 1 155 ? -10.098 4.005 6.345 1.00 88.25 155 LEU A N 1
ATOM 1221 C CA . LEU A 1 155 ? -9.848 2.718 5.691 1.00 88.25 155 LEU A CA 1
ATOM 1222 C C . LEU A 1 155 ? -9.098 1.738 6.608 1.00 88.25 155 LEU A C 1
ATOM 1224 O O . LEU A 1 155 ? -9.164 0.523 6.395 1.00 88.25 155 LEU A O 1
ATOM 1228 N N . ILE A 1 156 ? -8.401 2.249 7.627 1.00 89.50 156 ILE A N 1
ATOM 1229 C CA . ILE A 1 156 ? -7.697 1.434 8.619 1.00 89.50 156 ILE A CA 1
ATOM 1230 C C . ILE A 1 156 ? -8.726 0.836 9.580 1.00 89.50 156 ILE A C 1
ATOM 1232 O O . ILE A 1 156 ? -9.588 1.529 10.126 1.00 89.50 156 ILE A O 1
ATOM 1236 N N . ARG A 1 157 ? -8.639 -0.474 9.816 1.00 89.69 157 ARG A N 1
ATOM 1237 C CA . ARG A 1 157 ? -9.657 -1.218 10.573 1.00 89.69 157 ARG A CA 1
ATOM 1238 C C . ARG A 1 157 ? -9.328 -1.217 12.058 1.00 89.69 157 ARG A C 1
ATOM 1240 O O . ARG A 1 157 ? -9.150 -2.270 12.670 1.00 89.69 157 ARG A O 1
ATOM 1247 N N . ILE A 1 158 ? -9.242 -0.018 12.634 1.00 87.19 158 ILE A N 1
ATOM 1248 C CA . ILE A 1 158 ? -8.823 0.219 14.025 1.00 87.19 158 ILE A CA 1
ATOM 1249 C C . ILE A 1 158 ? -9.601 -0.642 15.041 1.00 87.19 158 ILE A C 1
ATOM 1251 O O . ILE A 1 158 ? -8.967 -1.208 15.927 1.00 87.19 158 ILE A O 1
ATOM 1255 N N . PRO A 1 159 ? -10.928 -0.858 14.914 1.00 86.19 159 PRO A N 1
ATOM 1256 C CA . PRO A 1 159 ? -11.670 -1.716 15.848 1.00 86.19 159 PRO A CA 1
ATOM 1257 C C . PRO A 1 159 ? -11.271 -3.199 15.816 1.00 86.19 159 PRO A C 1
ATOM 1259 O O . PRO A 1 159 ? -11.672 -3.965 16.681 1.00 86.19 159 PRO A O 1
ATOM 1262 N N . THR A 1 160 ? -10.522 -3.642 14.807 1.00 86.25 160 THR A N 1
ATOM 1263 C CA . THR A 1 160 ? -10.115 -5.050 14.673 1.00 86.25 160 THR A CA 1
ATOM 1264 C C . THR A 1 160 ? -8.736 -5.338 15.265 1.00 86.25 160 THR A C 1
ATOM 1266 O O . THR A 1 160 ? -8.309 -6.493 15.262 1.00 86.25 160 THR A O 1
ATOM 1269 N N . MET A 1 161 ? -8.040 -4.319 15.783 1.00 88.56 161 MET A N 1
ATOM 1270 C CA . MET A 1 161 ? -6.782 -4.519 16.503 1.00 88.56 161 MET A CA 1
ATOM 1271 C C . MET A 1 161 ? -7.016 -5.093 17.912 1.00 88.56 161 MET A C 1
ATOM 1273 O O . MET A 1 161 ? -8.144 -5.167 18.396 1.00 88.56 161 MET A O 1
ATOM 1277 N N . GLY A 1 162 ? -5.955 -5.544 18.583 1.00 87.56 162 GLY A N 1
ATOM 1278 C CA . GLY A 1 162 ? -6.059 -5.933 19.990 1.00 87.56 162 GLY A CA 1
ATOM 1279 C C . GLY A 1 162 ? -6.330 -4.717 20.882 1.00 87.56 162 GLY A C 1
ATOM 1280 O O . GLY A 1 162 ? -5.838 -3.628 20.604 1.00 87.56 162 GLY A O 1
ATOM 1281 N N . LEU A 1 163 ? -7.061 -4.887 21.987 1.00 87.75 163 LEU A N 1
ATOM 1282 C CA . LEU A 1 163 ? -7.285 -3.796 22.948 1.00 87.75 163 LEU A CA 1
ATOM 1283 C C . LEU A 1 163 ? -5.954 -3.196 23.445 1.00 87.75 163 LEU A C 1
ATOM 1285 O O . LEU A 1 163 ? -5.831 -1.979 23.556 1.00 87.75 163 LEU A O 1
ATOM 1289 N N . ASP A 1 164 ? -4.957 -4.047 23.697 1.00 88.25 164 ASP A N 1
ATOM 1290 C CA . ASP A 1 164 ? -3.624 -3.628 24.140 1.00 88.25 164 ASP A CA 1
ATOM 1291 C C . ASP A 1 164 ? -2.892 -2.811 23.065 1.00 88.25 164 ASP A C 1
ATOM 1293 O O . ASP A 1 164 ? -2.291 -1.779 23.366 1.00 88.25 164 ASP A O 1
ATOM 1297 N N . ASP A 1 165 ? -2.994 -3.238 21.804 1.00 88.25 165 ASP A N 1
ATOM 1298 C CA . ASP A 1 165 ? -2.435 -2.537 20.643 1.00 88.25 165 ASP A CA 1
ATOM 1299 C C . ASP A 1 165 ? -3.110 -1.166 20.453 1.00 88.25 165 ASP A C 1
ATOM 1301 O O . ASP A 1 165 ? -2.453 -0.163 20.163 1.00 88.25 165 ASP A O 1
ATOM 1305 N N . PHE A 1 166 ? -4.423 -1.095 20.686 1.00 88.69 166 PHE A N 1
ATOM 1306 C CA . PHE A 1 166 ? -5.190 0.147 20.624 1.00 88.69 166 PHE A CA 1
ATOM 1307 C C . PHE A 1 166 ? -4.793 1.120 21.731 1.00 88.69 166 PHE A C 1
ATOM 1309 O O . PHE A 1 166 ? -4.526 2.291 21.450 1.00 88.69 166 PHE A O 1
ATOM 1316 N N . ALA A 1 167 ? -4.727 0.642 22.974 1.00 86.31 167 ALA A N 1
ATOM 1317 C CA . ALA A 1 167 ? -4.420 1.465 24.137 1.00 86.31 167 ALA A CA 1
ATOM 1318 C C . ALA A 1 167 ? -2.984 2.013 24.110 1.00 86.31 167 ALA A C 1
ATOM 1320 O O . ALA A 1 167 ? -2.762 3.158 24.510 1.00 86.31 167 ALA A O 1
ATOM 1321 N N . ASN A 1 168 ? -2.021 1.219 23.632 1.00 87.00 168 ASN A N 1
ATOM 1322 C CA . ASN A 1 168 ? -0.608 1.608 23.597 1.00 87.00 168 ASN A CA 1
ATOM 1323 C C . ASN A 1 168 ? -0.191 2.313 22.297 1.00 87.00 168 ASN A C 1
ATOM 1325 O O . ASN A 1 168 ? 0.788 3.052 22.306 1.00 87.00 168 ASN A O 1
ATOM 1329 N N . GLY A 1 169 ? -0.918 2.111 21.194 1.00 85.25 169 GLY A N 1
ATOM 1330 C CA . GLY A 1 169 ? -0.609 2.709 19.894 1.00 85.25 169 GLY A CA 1
ATOM 1331 C C . GLY A 1 169 ? -1.603 3.796 19.495 1.00 85.25 169 GLY A C 1
ATOM 1332 O O . GLY A 1 169 ? -1.362 4.993 19.671 1.00 85.25 169 GLY A O 1
ATOM 1333 N N . ALA A 1 170 ? -2.738 3.383 18.929 1.00 84.50 170 ALA A N 1
ATOM 1334 C CA . ALA A 1 170 ? -3.675 4.290 18.265 1.00 84.50 170 ALA A CA 1
ATOM 1335 C C . ALA A 1 170 ? -4.263 5.362 19.199 1.00 84.50 170 ALA A C 1
ATOM 1337 O O . ALA A 1 170 ? -4.329 6.530 18.808 1.00 84.50 170 ALA A O 1
ATOM 1338 N N . ALA A 1 171 ? -4.614 5.005 20.438 1.00 85.25 171 ALA A N 1
ATOM 1339 C CA . ALA A 1 171 ? -5.179 5.939 21.413 1.00 85.25 171 ALA A CA 1
ATOM 1340 C C . ALA A 1 171 ? -4.177 7.019 21.868 1.00 85.25 171 ALA A C 1
ATOM 1342 O O . ALA A 1 171 ? -4.577 8.152 22.130 1.00 85.25 171 ALA A O 1
ATOM 1343 N N . GLN A 1 172 ? -2.881 6.694 21.932 1.00 84.88 172 GLN A N 1
ATOM 1344 C CA . GLN A 1 172 ? -1.824 7.627 22.357 1.00 84.88 172 GLN A CA 1
ATOM 1345 C C . GLN A 1 172 ? -1.241 8.445 21.199 1.00 84.88 172 GLN A C 1
ATOM 1347 O O . GLN A 1 172 ? -0.654 9.499 21.426 1.00 84.88 172 GLN A O 1
ATOM 1352 N N . SER A 1 173 ? -1.434 7.997 19.956 1.00 82.44 173 SER A N 1
ATOM 1353 C CA . SER A 1 173 ? -0.900 8.656 18.756 1.00 82.44 173 SER A CA 1
ATOM 1354 C C . SER A 1 173 ? -1.411 10.088 18.533 1.00 82.44 173 SER A C 1
ATOM 1356 O O . SER A 1 173 ? -0.805 10.847 17.779 1.00 82.44 173 SER A O 1
ATOM 1358 N N . GLY A 1 174 ? -2.556 10.446 19.130 1.00 81.69 174 GLY A N 1
ATOM 1359 C CA . GLY A 1 174 ? -3.232 11.732 18.933 1.00 81.69 174 GLY A CA 1
ATOM 1360 C C . GLY A 1 174 ? -3.845 11.928 17.541 1.00 81.69 174 GLY A C 1
ATOM 1361 O O . GLY A 1 174 ? -4.482 12.950 17.299 1.00 81.69 174 GLY A O 1
ATOM 1362 N N . VAL A 1 175 ? -3.682 10.969 16.619 1.00 86.06 175 VAL A N 1
ATOM 1363 C CA . VAL A 1 175 ? -4.232 11.061 15.257 1.00 86.06 175 VAL A CA 1
ATOM 1364 C C . VAL A 1 175 ? -5.745 10.880 15.251 1.00 86.06 175 VAL A C 1
ATOM 1366 O O . VAL A 1 175 ? -6.411 11.447 14.390 1.00 86.06 175 VAL A O 1
ATOM 1369 N N . LEU A 1 176 ? -6.298 10.143 16.216 1.00 85.56 176 LEU A N 1
ATOM 1370 C CA . LEU A 1 176 ? -7.738 9.996 16.432 1.00 85.56 176 LEU A CA 1
ATOM 1371 C C . LEU A 1 176 ? -8.279 11.147 17.285 1.00 85.56 176 LEU A C 1
ATOM 1373 O O . LEU A 1 176 ? -7.632 11.591 18.232 1.00 85.56 176 LEU A O 1
ATOM 1377 N N . THR A 1 177 ? -9.487 11.618 16.977 1.00 87.44 177 THR A N 1
ATOM 1378 C CA . THR A 1 177 ? -10.158 12.608 17.824 1.00 87.44 177 THR A CA 1
ATOM 1379 C C . THR A 1 177 ? -10.590 11.960 19.133 1.00 87.44 177 THR A C 1
ATOM 1381 O O . THR A 1 177 ? -10.802 10.751 19.209 1.00 87.44 177 THR A O 1
ATOM 1384 N N . LEU A 1 178 ? -10.780 12.773 20.172 1.00 86.38 178 LEU A N 1
ATOM 1385 C CA . LEU A 1 178 ? -11.283 12.303 21.467 1.00 86.38 178 LEU A CA 1
ATOM 1386 C C . LEU A 1 178 ? -12.615 11.546 21.340 1.00 86.38 178 LEU A C 1
ATOM 1388 O O . LEU A 1 178 ? -12.792 10.526 22.002 1.00 86.38 178 LEU A O 1
ATOM 1392 N N . ASN A 1 179 ? -13.511 12.009 20.462 1.00 88.06 179 ASN A N 1
ATOM 1393 C CA . ASN A 1 179 ? -14.791 11.350 20.206 1.00 88.06 179 ASN A CA 1
ATOM 1394 C C . ASN A 1 179 ? -14.585 9.982 19.544 1.00 88.06 179 ASN A C 1
ATOM 1396 O O . ASN A 1 179 ? -15.078 8.986 20.057 1.00 88.06 179 ASN A O 1
ATOM 1400 N N . GLU A 1 180 ? -13.777 9.910 18.479 1.00 88.69 180 GLU A N 1
ATOM 1401 C CA . GLU A 1 180 ? -13.473 8.641 17.799 1.00 88.69 180 GLU A CA 1
ATOM 1402 C C . GLU A 1 180 ? -12.811 7.633 18.748 1.00 88.69 180 GLU A C 1
ATOM 1404 O O . GLU A 1 180 ? -13.188 6.464 18.770 1.00 88.69 180 GLU A O 1
ATOM 1409 N N . THR A 1 181 ? -11.856 8.073 19.571 1.00 88.31 181 THR A N 1
ATOM 1410 C CA . THR A 1 181 ? -11.194 7.214 20.563 1.00 88.31 181 THR A CA 1
ATOM 1411 C C . THR A 1 181 ? -12.189 6.690 21.598 1.00 88.31 181 THR A C 1
ATOM 1413 O O . THR A 1 181 ? -12.125 5.513 21.957 1.00 88.31 181 THR A O 1
ATOM 1416 N N . ASN A 1 182 ? -13.124 7.529 22.058 1.00 88.56 182 ASN A N 1
ATOM 1417 C CA . ASN A 1 182 ? -14.173 7.115 22.989 1.00 88.56 182 ASN A CA 1
ATOM 1418 C C . ASN A 1 182 ? -15.126 6.100 22.347 1.00 88.56 182 ASN A C 1
ATOM 1420 O O . ASN A 1 182 ? -15.364 5.044 22.929 1.00 88.56 182 ASN A O 1
ATOM 1424 N N . ASP A 1 183 ? -15.595 6.368 21.129 1.00 89.19 183 ASP A N 1
ATOM 1425 C CA . ASP A 1 183 ? -16.513 5.484 20.4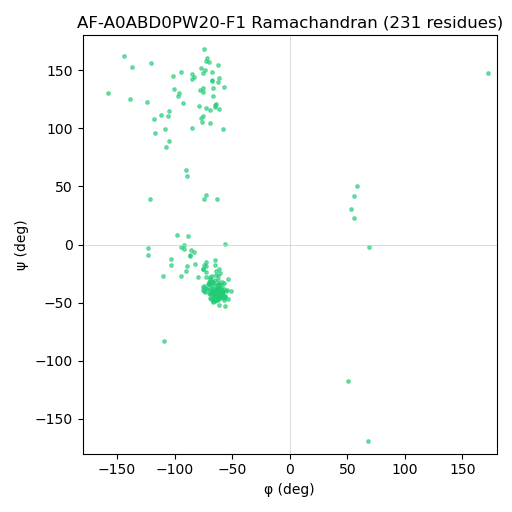12 1.00 89.19 183 ASP A CA 1
ATOM 1426 C C . ASP A 1 183 ? -15.872 4.116 20.135 1.00 89.19 183 ASP A C 1
ATOM 1428 O O . ASP A 1 183 ? -16.503 3.073 20.328 1.00 89.19 183 ASP A O 1
ATOM 1432 N N . ILE A 1 184 ? -14.592 4.093 19.746 1.00 88.50 184 ILE A N 1
ATOM 1433 C CA . ILE A 1 184 ? -13.835 2.849 19.543 1.00 88.50 184 ILE A CA 1
ATOM 1434 C C . ILE A 1 184 ? -13.626 2.118 20.876 1.00 88.50 184 ILE A C 1
ATOM 1436 O O . ILE A 1 184 ? -13.789 0.901 20.944 1.00 88.50 184 ILE A O 1
ATOM 1440 N N . PHE A 1 185 ? -13.327 2.831 21.963 1.00 87.25 185 PHE A N 1
ATOM 1441 C CA . PHE A 1 185 ? -13.211 2.224 23.291 1.00 87.25 185 PHE A CA 1
ATOM 1442 C C . PHE A 1 185 ? -14.540 1.612 23.771 1.00 87.25 185 PHE A C 1
ATOM 1444 O O . PHE A 1 185 ? -14.569 0.493 24.298 1.00 87.25 185 PHE A O 1
ATOM 1451 N N . LEU A 1 186 ? -15.657 2.308 23.541 1.00 87.94 186 LEU A N 1
ATOM 1452 C CA . LEU A 1 186 ? -16.999 1.788 23.797 1.00 87.94 186 LEU A CA 1
ATOM 1453 C C . LEU A 1 186 ? -17.298 0.575 22.916 1.00 87.94 186 LEU A C 1
ATOM 1455 O O . LEU A 1 186 ? -17.933 -0.365 23.381 1.00 87.94 186 LEU A O 1
ATOM 1459 N N . TRP A 1 187 ? -16.802 0.525 21.681 1.00 87.38 187 TRP A N 1
ATOM 1460 C CA . TRP A 1 187 ? -16.961 -0.654 20.830 1.00 87.38 187 TRP A CA 1
ATOM 1461 C C . TRP A 1 187 ? -16.301 -1.915 21.415 1.00 87.38 187 TRP A C 1
ATOM 1463 O O . TRP A 1 187 ? -16.858 -3.008 21.267 1.00 87.38 187 TRP A O 1
ATOM 1473 N N . TYR A 1 188 ? -15.170 -1.777 22.118 1.00 85.06 188 TYR A N 1
ATOM 1474 C CA . TYR A 1 188 ? -14.513 -2.897 22.805 1.00 85.06 188 TYR A CA 1
ATOM 1475 C C . TYR A 1 188 ? -15.214 -3.321 24.102 1.00 85.06 188 TYR A C 1
ATOM 1477 O O . TYR A 1 188 ? -15.223 -4.507 24.430 1.00 85.06 188 TYR A O 1
ATOM 1485 N N . THR A 1 189 ? -15.760 -2.369 24.863 1.00 87.12 189 THR A N 1
ATOM 1486 C CA . THR A 1 189 ? -16.172 -2.598 26.263 1.00 87.12 189 THR A CA 1
ATOM 1487 C C . THR A 1 189 ? -17.684 -2.592 26.488 1.00 87.12 189 THR A C 1
ATOM 1489 O O . THR A 1 189 ? -18.169 -3.239 27.419 1.00 87.12 189 THR A O 1
ATOM 1492 N N . ALA A 1 190 ? -18.454 -1.882 25.663 1.00 86.62 190 ALA A N 1
ATOM 1493 C CA . ALA A 1 190 ? -19.881 -1.688 25.871 1.00 86.62 190 ALA A CA 1
ATOM 1494 C C . ALA A 1 190 ? -20.718 -2.859 25.337 1.00 86.62 190 ALA A C 1
ATOM 1496 O O . ALA A 1 190 ? -20.470 -3.413 24.266 1.00 86.62 190 ALA A O 1
ATOM 1497 N N . ALA A 1 191 ? -21.799 -3.177 26.054 1.00 78.81 191 ALA A N 1
ATOM 1498 C CA . ALA A 1 191 ? -22.782 -4.169 25.615 1.00 78.81 191 ALA A CA 1
ATOM 1499 C C . ALA A 1 191 ? -23.603 -3.694 24.399 1.00 78.81 191 ALA A C 1
ATOM 1501 O O . ALA A 1 191 ? -24.010 -4.503 23.566 1.00 78.81 191 ALA A O 1
ATOM 1502 N N . LYS A 1 192 ? -23.836 -2.378 24.280 1.00 83.31 192 LYS A N 1
ATOM 1503 C CA . LYS A 1 192 ? -24.475 -1.749 23.118 1.00 83.31 192 LYS A CA 1
ATOM 1504 C C . LYS A 1 192 ? -23.408 -1.018 22.308 1.00 83.31 192 LYS A C 1
ATOM 1506 O O . LYS A 1 192 ? -22.876 -0.013 22.769 1.00 83.31 192 LYS A O 1
ATOM 1511 N N . LYS A 1 193 ? -23.108 -1.532 21.115 1.00 83.75 193 LYS A N 1
ATOM 1512 C CA . LYS A 1 193 ? -22.046 -0.995 20.259 1.00 83.75 193 LYS A CA 1
ATOM 1513 C C . LYS A 1 193 ? -22.502 0.284 19.544 1.00 83.75 193 LYS A C 1
ATOM 1515 O O . LYS A 1 193 ? -23.608 0.277 18.995 1.00 83.75 193 LYS A O 1
ATOM 1520 N N . PRO A 1 194 ? -21.689 1.354 19.545 1.00 82.56 194 PRO A N 1
ATOM 1521 C CA . PRO A 1 194 ? -21.946 2.540 18.735 1.00 82.56 194 PRO A CA 1
ATOM 1522 C C . PRO A 1 194 ? -21.706 2.255 17.244 1.00 82.56 194 PRO A C 1
ATOM 1524 O O . PRO A 1 194 ? -21.012 1.300 16.882 1.00 82.56 194 PRO A O 1
ATOM 1527 N N . GLU A 1 195 ? -22.277 3.092 16.378 1.00 80.31 195 GLU A N 1
ATOM 1528 C CA . GLU A 1 195 ? -21.966 3.082 14.948 1.00 80.31 195 GLU A CA 1
ATOM 1529 C C . GLU A 1 195 ? -20.636 3.802 14.715 1.00 80.31 195 GLU A C 1
ATOM 1531 O O . GLU A 1 195 ? -20.488 4.977 15.043 1.00 80.31 195 GLU A O 1
ATOM 1536 N N . LEU A 1 196 ? -19.658 3.083 14.164 1.00 82.19 196 LEU A N 1
ATOM 1537 C CA . LEU A 1 196 ? -18.335 3.621 13.865 1.00 82.19 196 LEU A CA 1
ATOM 1538 C C . LEU A 1 196 ? -18.211 3.951 12.380 1.00 82.19 196 LEU A C 1
ATOM 1540 O O . LEU A 1 196 ? -18.690 3.208 11.527 1.00 82.19 196 LEU A O 1
ATOM 1544 N N . GLN A 1 197 ? -17.471 5.017 12.075 1.00 82.19 197 GLN A N 1
ATOM 1545 C CA . GLN A 1 197 ? -17.062 5.335 10.701 1.00 82.19 197 GLN A CA 1
ATOM 1546 C C . GLN A 1 197 ? -15.967 4.386 10.180 1.00 82.19 197 GLN A C 1
ATOM 1548 O O . GLN A 1 197 ? -15.718 4.316 8.981 1.00 82.19 197 GLN A O 1
ATOM 1553 N N . PHE A 1 198 ? -15.318 3.645 11.082 1.00 83.81 198 PHE A N 1
ATOM 1554 C CA . PHE A 1 198 ? -14.258 2.694 10.768 1.00 83.81 198 PHE A CA 1
ATOM 1555 C C . PHE A 1 198 ? -14.814 1.326 10.378 1.00 83.81 198 PHE A C 1
ATOM 1557 O O . PHE A 1 198 ? -15.794 0.831 10.946 1.00 83.81 198 PHE A O 1
ATOM 1564 N N . ALA A 1 199 ? -14.116 0.649 9.468 1.00 82.56 199 ALA A N 1
ATOM 1565 C CA . ALA A 1 199 ? -14.425 -0.733 9.134 1.00 82.56 199 ALA 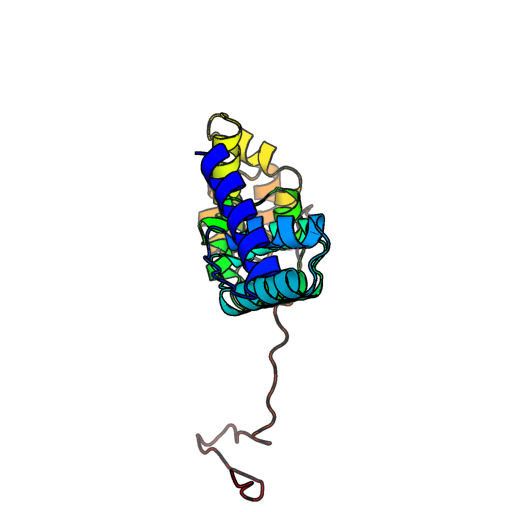A CA 1
ATOM 1566 C C . ALA A 1 199 ? -14.189 -1.656 10.346 1.00 82.56 199 ALA A C 1
ATOM 1568 O O . ALA A 1 199 ? -13.073 -1.808 10.835 1.00 82.56 199 ALA A O 1
ATOM 1569 N N . CYS A 1 200 ? -15.261 -2.303 10.810 1.00 80.00 200 CYS A N 1
ATOM 1570 C CA . CYS A 1 200 ? -15.246 -3.172 11.993 1.00 80.00 200 CYS A CA 1
ATOM 1571 C C . CYS A 1 200 ? -14.961 -4.652 11.679 1.00 80.00 200 CYS A C 1
ATOM 1573 O O . CYS A 1 200 ? -14.918 -5.476 12.590 1.00 80.00 200 CYS A O 1
ATOM 1575 N N . GLN A 1 201 ? -14.837 -5.022 10.401 1.00 83.12 201 GLN A N 1
ATOM 1576 C CA . GLN A 1 201 ? -14.624 -6.409 9.984 1.00 83.12 201 GLN A CA 1
ATOM 1577 C C . GLN A 1 201 ? -13.136 -6.679 9.732 1.00 83.12 201 GLN A C 1
ATOM 1579 O O . GLN A 1 201 ? -12.526 -5.948 8.945 1.00 83.12 201 GLN A O 1
ATOM 1584 N N . PRO A 1 202 ? -12.539 -7.725 10.334 1.00 83.25 202 PRO A N 1
ATOM 1585 C CA . PRO A 1 202 ? -11.131 -8.042 10.113 1.00 83.25 202 PRO A CA 1
ATOM 1586 C C . PRO A 1 202 ? -10.868 -8.377 8.640 1.00 83.25 202 PRO A C 1
ATOM 1588 O O . PRO A 1 202 ? -11.772 -8.789 7.904 1.00 83.25 202 PRO A O 1
ATOM 1591 N N . ARG A 1 203 ? -9.628 -8.174 8.184 1.00 83.75 203 ARG A N 1
ATOM 1592 C CA . ARG A 1 203 ? -9.222 -8.574 6.828 1.00 83.75 203 ARG A CA 1
ATOM 1593 C C . ARG A 1 203 ? -9.349 -10.087 6.678 1.00 83.75 203 ARG A C 1
ATOM 1595 O O . ARG A 1 203 ? -9.024 -10.837 7.595 1.00 83.75 203 ARG A O 1
ATOM 1602 N N . LYS A 1 204 ? -9.834 -10.532 5.514 1.00 80.12 204 LYS A N 1
ATOM 1603 C CA . LYS A 1 204 ? -9.954 -11.965 5.195 1.00 80.12 204 LYS A CA 1
ATOM 1604 C C . LYS A 1 204 ? -8.576 -12.615 5.058 1.00 80.12 204 LYS A C 1
ATOM 1606 O O . LYS A 1 204 ? -8.447 -13.806 5.323 1.00 80.12 204 LYS A O 1
ATOM 1611 N N . GLY A 1 205 ? -7.570 -11.822 4.679 1.00 78.12 205 GLY A N 1
ATOM 1612 C CA . GLY A 1 205 ? -6.211 -12.287 4.440 1.00 78.12 205 GLY A CA 1
ATOM 1613 C C . GLY A 1 205 ? -6.122 -13.182 3.205 1.00 78.12 205 GLY A C 1
ATOM 1614 O O . GLY A 1 205 ? -7.060 -13.286 2.408 1.00 78.12 205 GLY A O 1
ATOM 1615 N N . LEU A 1 206 ? -4.973 -13.832 3.046 1.00 75.44 206 LEU A N 1
ATOM 1616 C CA . LEU A 1 206 ? -4.759 -14.812 1.989 1.00 75.44 206 LEU A CA 1
ATOM 1617 C C . LEU A 1 206 ? -5.466 -16.126 2.327 1.00 75.44 206 LEU A C 1
ATOM 1619 O O . LEU A 1 206 ? -5.353 -16.646 3.438 1.00 75.44 206 LEU A O 1
ATOM 1623 N N . THR A 1 207 ? -6.160 -16.707 1.347 1.00 72.38 207 THR A N 1
ATOM 1624 C CA . THR A 1 207 ? -6.746 -18.039 1.509 1.00 72.38 207 THR A CA 1
ATOM 1625 C C . THR A 1 207 ? -5.625 -19.066 1.682 1.00 72.38 207 THR A C 1
ATOM 1627 O O . THR A 1 207 ? -4.806 -19.212 0.768 1.00 72.38 207 THR A O 1
ATOM 1630 N N . PRO A 1 208 ? -5.570 -19.807 2.804 1.00 71.94 208 PRO A N 1
ATOM 1631 C CA . PRO A 1 208 ? -4.538 -20.811 2.998 1.00 71.94 208 PRO A CA 1
ATOM 1632 C C . PRO A 1 208 ? -4.701 -21.914 1.951 1.00 71.94 208 PRO A C 1
ATOM 1634 O O . PRO A 1 208 ? -5.739 -22.578 1.887 1.00 71.94 208 PRO A O 1
ATOM 1637 N N . GLN A 1 209 ? -3.666 -22.123 1.138 1.00 72.31 209 GLN A N 1
ATOM 1638 C CA . GLN A 1 209 ? -3.616 -23.227 0.186 1.00 72.31 209 GLN A CA 1
ATOM 1639 C C . GLN A 1 209 ? -3.482 -24.537 0.973 1.00 72.31 209 GLN A C 1
ATOM 1641 O O . GLN A 1 209 ? -2.434 -24.844 1.544 1.00 72.31 209 GLN A O 1
ATOM 1646 N N . LYS A 1 210 ? -4.575 -25.302 1.063 1.00 67.94 210 LYS A N 1
ATOM 1647 C CA . LYS A 1 210 ? -4.584 -26.605 1.736 1.00 67.94 210 LYS A CA 1
ATOM 1648 C C . LYS A 1 210 ? -4.115 -27.679 0.761 1.00 67.94 210 LYS A C 1
ATOM 1650 O O . LYS A 1 210 ? -4.889 -28.179 -0.049 1.00 67.94 210 LYS A O 1
ATOM 1655 N N . CYS A 1 211 ? -2.853 -28.075 0.870 1.00 64.06 211 CYS A N 1
ATOM 1656 C CA . CYS A 1 211 ? -2.349 -29.237 0.147 1.00 64.06 211 CYS A CA 1
ATOM 1657 C C . CYS A 1 211 ? -2.820 -30.522 0.842 1.00 64.06 211 CYS A C 1
ATOM 1659 O O . CYS A 1 211 ? -2.311 -30.891 1.900 1.00 64.06 211 CYS A O 1
ATOM 1661 N N . HIS A 1 212 ? -3.753 -31.250 0.226 1.00 63.69 212 HIS A N 1
ATOM 1662 C CA . HIS A 1 212 ? -4.212 -32.567 0.690 1.00 63.69 212 HIS A CA 1
ATOM 1663 C C . HIS A 1 212 ? -3.195 -33.690 0.411 1.00 63.69 212 HIS A C 1
ATOM 1665 O O . HIS A 1 212 ? -3.575 -34.807 0.066 1.00 63.69 212 HIS A O 1
ATOM 1671 N N . ARG A 1 213 ? -1.888 -33.426 0.577 1.00 63.06 213 ARG A N 1
ATOM 1672 C CA . ARG A 1 213 ? -0.848 -34.456 0.400 1.00 63.06 213 ARG A CA 1
ATOM 1673 C C . ARG A 1 213 ? -1.032 -35.620 1.385 1.00 63.06 213 ARG A C 1
ATOM 1675 O O . ARG A 1 213 ? -0.641 -36.741 1.088 1.00 63.06 213 ARG A O 1
ATOM 1682 N N . PHE A 1 214 ? -1.682 -35.370 2.524 1.00 58.12 214 PHE A N 1
ATOM 1683 C CA . PHE A 1 214 ? -2.057 -36.385 3.504 1.00 58.12 214 PHE A CA 1
ATOM 1684 C C . PHE A 1 214 ? -3.565 -36.342 3.765 1.00 58.12 214 PHE A C 1
ATOM 1686 O O . PHE A 1 214 ? -4.100 -35.314 4.174 1.00 58.12 214 PHE A O 1
ATOM 1693 N N . GLN A 1 215 ? -4.250 -37.470 3.555 1.00 56.00 215 GLN A N 1
ATOM 1694 C CA . GLN A 1 215 ? -5.706 -37.587 3.733 1.00 56.00 215 GLN A CA 1
ATOM 1695 C C . GLN A 1 215 ? -6.152 -37.578 5.206 1.00 56.00 215 GLN A C 1
ATOM 1697 O O . GLN A 1 215 ? -7.321 -37.331 5.487 1.00 56.00 215 GLN A O 1
ATOM 1702 N N . SER A 1 216 ? -5.250 -37.839 6.160 1.00 55.50 216 SER A N 1
ATOM 1703 C CA . SER A 1 216 ? -5.586 -37.836 7.588 1.00 55.50 216 SER A CA 1
ATOM 1704 C C . SER A 1 216 ? -4.356 -37.629 8.472 1.00 55.50 216 SER A C 1
ATOM 1706 O O . SER A 1 216 ? -3.389 -38.383 8.351 1.00 55.50 216 SER A O 1
ATOM 1708 N N . CYS A 1 217 ? -4.422 -36.697 9.426 1.00 50.12 217 CYS A N 1
ATOM 1709 C CA . CYS A 1 217 ? -3.619 -36.767 10.646 1.00 50.12 217 CYS A CA 1
ATOM 1710 C C . CYS A 1 217 ? -4.460 -37.477 11.722 1.00 50.12 217 CYS A C 1
ATOM 1712 O O . CYS A 1 217 ? -5.584 -37.077 12.021 1.00 50.12 217 CYS A O 1
ATOM 1714 N N . ALA A 1 218 ? -3.970 -38.586 12.278 1.00 53.38 218 ALA A N 1
ATOM 1715 C CA . ALA A 1 218 ? -4.660 -39.229 13.391 1.00 53.38 218 ALA A CA 1
ATOM 1716 C C . ALA A 1 218 ? -4.395 -38.402 14.658 1.00 53.38 218 ALA A C 1
ATOM 1718 O O . ALA A 1 218 ? -3.308 -38.472 15.220 1.00 53.38 218 ALA A O 1
ATOM 1719 N N . TYR A 1 219 ? -5.395 -37.643 15.117 1.00 49.66 219 TYR A N 1
ATOM 1720 C CA . TYR A 1 219 ? -5.344 -36.681 16.237 1.00 49.66 219 TYR A CA 1
ATOM 1721 C C . TYR A 1 219 ? -4.874 -37.255 17.599 1.00 49.66 219 TYR A C 1
ATOM 1723 O O . TYR A 1 219 ? -4.824 -36.543 18.594 1.00 49.66 219 TYR A O 1
ATOM 1731 N N . ARG A 1 220 ? -4.544 -38.551 17.689 1.00 52.16 220 ARG A N 1
ATOM 1732 C CA . ARG A 1 220 ? -4.161 -39.236 18.939 1.00 52.16 220 ARG A CA 1
ATOM 1733 C C . ARG A 1 220 ? -2.798 -39.915 18.919 1.00 52.16 220 ARG A C 1
ATOM 1735 O O . ARG A 1 220 ? -2.365 -40.444 19.935 1.00 52.16 220 ARG A O 1
ATOM 1742 N N . SER A 1 221 ? -2.109 -39.897 17.790 1.00 53.00 221 SER A N 1
ATOM 1743 C CA . SER A 1 221 ? -0.750 -40.410 17.687 1.00 53.00 221 SER A CA 1
ATOM 1744 C C . SER A 1 221 ? 0.009 -39.434 16.815 1.00 53.00 221 SER A C 1
ATOM 1746 O O . SER A 1 221 ? -0.422 -39.204 15.689 1.00 53.00 221 SER A O 1
ATOM 1748 N N . ASN A 1 222 ? 1.133 -38.902 17.293 1.00 53.56 222 ASN A N 1
ATOM 1749 C CA . ASN A 1 222 ? 2.110 -38.123 16.516 1.00 53.56 222 ASN A CA 1
ATOM 1750 C C . ASN A 1 222 ? 2.765 -38.961 15.382 1.00 53.56 222 ASN A C 1
ATOM 1752 O O . ASN A 1 222 ? 3.963 -38.898 15.135 1.00 53.56 222 ASN A O 1
ATOM 1756 N N . GLN A 1 223 ? 1.988 -39.808 14.708 1.00 57.41 223 GLN A N 1
ATOM 1757 C CA . GLN A 1 223 ? 2.381 -40.695 13.633 1.00 57.41 223 GLN A CA 1
ATOM 1758 C C . GLN A 1 223 ? 1.734 -40.201 12.346 1.00 57.41 223 GLN A C 1
ATOM 1760 O O . GLN A 1 223 ? 0.520 -40.295 12.147 1.00 57.41 223 GLN A O 1
ATOM 1765 N N . TRP A 1 224 ? 2.579 -39.706 11.453 1.00 57.47 224 TRP A N 1
ATOM 1766 C CA . TRP A 1 224 ? 2.221 -39.427 10.074 1.00 57.47 224 TRP A CA 1
ATOM 1767 C C . TRP A 1 224 ? 1.996 -40.759 9.357 1.00 57.47 224 TRP A C 1
ATOM 1769 O O . TRP A 1 224 ? 2.912 -41.573 9.250 1.00 57.47 224 TRP A O 1
ATOM 1779 N N . ARG A 1 225 ? 0.768 -41.017 8.897 1.00 54.75 225 ARG A N 1
ATOM 1780 C CA . ARG A 1 225 ? 0.461 -42.212 8.103 1.00 54.75 225 ARG A CA 1
ATOM 1781 C C . ARG A 1 225 ? 0.287 -41.816 6.646 1.00 54.75 225 ARG A C 1
ATOM 1783 O O . ARG A 1 225 ? -0.660 -41.117 6.298 1.00 54.75 225 ARG A O 1
ATOM 1790 N N . TYR A 1 226 ? 1.183 -42.304 5.797 1.00 52.22 226 TYR A N 1
ATOM 1791 C CA . TYR A 1 226 ? 0.993 -42.281 4.353 1.00 52.22 226 TYR A CA 1
ATOM 1792 C C . TYR A 1 226 ? -0.076 -43.325 3.995 1.00 52.22 226 TYR A C 1
ATOM 1794 O O . TYR A 1 226 ? 0.102 -44.517 4.247 1.00 52.22 226 TYR A O 1
ATOM 1802 N N . ARG A 1 227 ? -1.209 -42.889 3.434 1.00 55.75 227 ARG A N 1
ATOM 1803 C CA . ARG A 1 227 ? -2.140 -43.763 2.706 1.00 55.75 227 ARG A CA 1
ATOM 1804 C C . ARG A 1 227 ? -2.184 -43.290 1.259 1.00 55.75 227 ARG A C 1
ATOM 1806 O O . ARG A 1 227 ? -2.877 -42.337 0.932 1.00 55.75 227 ARG A O 1
ATOM 1813 N N . GLY A 1 228 ? -1.387 -43.948 0.433 1.00 52.38 228 GLY A N 1
ATOM 1814 C CA . GLY A 1 228 ? -1.221 -43.709 -0.997 1.00 52.38 228 GLY A CA 1
ATOM 1815 C C . GLY A 1 228 ? -0.062 -44.574 -1.483 1.00 52.38 228 GLY A C 1
ATOM 1816 O O . GLY A 1 228 ? 0.845 -44.859 -0.696 1.00 52.38 228 GLY A O 1
ATOM 1817 N N . ARG A 1 229 ? -0.104 -45.057 -2.730 1.00 48.03 229 ARG A N 1
ATOM 1818 C CA . ARG A 1 229 ? 1.091 -45.673 -3.325 1.00 48.03 229 ARG A CA 1
ATOM 1819 C C . ARG A 1 229 ? 2.183 -44.607 -3.380 1.00 48.03 229 ARG A C 1
ATOM 1821 O O . ARG A 1 229 ? 1.878 -43.432 -3.553 1.00 48.03 229 ARG A O 1
ATOM 1828 N N . CYS A 1 230 ? 3.428 -45.018 -3.156 1.00 45.81 230 CYS A N 1
ATOM 1829 C CA . CYS A 1 230 ? 4.584 -44.150 -3.312 1.00 45.81 230 CYS A CA 1
ATOM 1830 C C . CYS A 1 230 ? 4.604 -43.635 -4.752 1.00 45.81 230 CYS A C 1
ATOM 1832 O O . CYS A 1 230 ? 5.034 -44.365 -5.642 1.00 45.81 230 CYS A O 1
ATOM 1834 N N . ASP A 1 231 ? 4.129 -42.416 -4.981 1.00 42.94 231 ASP A N 1
ATOM 1835 C CA . ASP A 1 231 ? 4.383 -41.748 -6.244 1.00 42.94 231 ASP A CA 1
ATOM 1836 C C . ASP A 1 231 ? 5.833 -41.267 -6.205 1.00 42.94 231 ASP A C 1
ATOM 1838 O O . ASP A 1 231 ? 6.254 -40.459 -5.374 1.00 42.94 231 ASP A O 1
ATOM 1842 N N . SER A 1 232 ? 6.608 -41.939 -7.042 1.00 37.19 232 SER A N 1
ATOM 1843 C CA . SER A 1 232 ? 8.008 -41.730 -7.346 1.00 37.19 232 SER A CA 1
ATOM 1844 C C . SER A 1 232 ? 8.244 -40.414 -8.093 1.00 37.19 232 SER A C 1
ATOM 1846 O O . SER A 1 232 ? 7.517 -40.127 -9.043 1.00 37.19 232 SER A O 1
ATOM 1848 N N . ILE A 1 233 ? 9.363 -39.777 -7.711 1.00 35.44 233 ILE A N 1
ATOM 1849 C CA . ILE A 1 233 ? 10.077 -38.600 -8.257 1.00 35.44 233 ILE A CA 1
ATOM 1850 C C . ILE A 1 233 ? 9.457 -37.245 -7.904 1.00 35.44 233 ILE A C 1
ATOM 1852 O O . ILE A 1 233 ? 8.446 -36.842 -8.513 1.00 35.44 233 ILE A O 1
#

InterPro domains:
  IPR000210 BTB/POZ domain [PF00651] (12-55)
  IPR011333 SKP1/BTB/POZ domain superfamily [G3DSA:3.30.710.10] (8-85)
  IPR011333 SKP1/BTB/POZ domain superfamily [SSF54695] (12-55)
  IPR011705 BTB/Kelch-associated [PF07707] (71-139)
  IPR011705 BTB/Kelch-associated [SM00875] (62-171)

Radius of gyration: 23.49 Å; Cα contacts (8 Å, |Δi|>4): 252; chains: 1; bounding box: 48×67×60 Å

Secondary structure (DSSP, 8-state):
-HHHHHHHHHHHHHHHHHH------TTTHHHHHHHHHHTT-HHHHHHHHHHHHHT--HHHHHHHHHHHHHHT-HHHHHHHHHHHHHTHHHHHTSHHHHTS-HHHHHHHHH-S---S-HHHHHHHHHHHHHHHHHHTT----HHHHHHHHTTHHHHS-GGGS-HHHIIIIITTSS-S-HHHHHHHHHHHH-SSPPPPSS--SPP--PPP---TTSS-B-TTSS-B---S-----